Protein AF-A0A928T9N7-F1 (afdb_monomer_lite)

pLDDT: mean 84.13, std 18.11, range [30.88, 98.56]

Foldseek 3Di:
DDDDDDDDDDDDDDDDDDDDDDDPDPDDPDPDPPDDDDPVRVVVVVVVVVVVVVVVVVVLFDDLVRLLVQLVVQLPFLVSLVVVLLVLCCCQPPVPDPDDPVSNVVVVVVSVVVVVCQPPPVCQQAAFNQSLLSSLLSLLLSLQLVCLVDDPVRLVVCVVVLVVSLVSCLVRLLRCEHNSVVSLQDFSLPGSSCVSNVVSVSGDDQLDGRGSLPLVSCCVRHVLVVCLVPPLQCLLVSLVVSLVSVLSNCVSYDDPVVSVVCVLAVSLVSQLVSLVCCCPRHPDVPVSLVSLVVSLVVNVPHPCSVVSVVVSVVSVVVVVVVD

Structure (mmCIF, N/CA/C/O backbone):
data_AF-A0A928T9N7-F1
#
_entry.id   AF-A0A928T9N7-F1
#
loop_
_atom_site.group_PDB
_atom_site.id
_atom_site.type_symbol
_atom_site.label_atom_id
_atom_site.label_alt_id
_atom_site.label_comp_id
_atom_site.label_asym_id
_atom_site.label_entity_id
_atom_site.label_seq_id
_atom_site.pdbx_PDB_ins_code
_atom_site.Cartn_x
_atom_site.Cartn_y
_atom_site.Cartn_z
_atom_site.occupancy
_atom_site.B_iso_or_equiv
_atom_site.auth_seq_id
_atom_site.auth_comp_id
_atom_site.auth_asym_id
_atom_site.auth_atom_id
_atom_site.pdbx_PDB_model_num
ATOM 1 N N . MET A 1 1 ? 49.577 -28.070 -37.337 1.00 40.09 1 MET A N 1
ATOM 2 C CA . MET A 1 1 ? 50.435 -28.879 -36.442 1.00 40.09 1 MET A CA 1
ATOM 3 C C . MET A 1 1 ? 51.094 -27.965 -35.413 1.00 40.09 1 MET A C 1
ATOM 5 O O . MET A 1 1 ? 52.129 -27.388 -35.709 1.00 40.09 1 MET A O 1
ATOM 9 N N . LYS A 1 2 ? 50.468 -27.776 -34.244 1.00 35.12 2 LYS A N 1
ATOM 10 C CA . LYS A 1 2 ? 51.098 -27.253 -33.019 1.00 35.12 2 LYS A CA 1
ATOM 11 C C . LYS A 1 2 ? 50.383 -27.903 -31.828 1.00 35.12 2 LYS A C 1
ATOM 13 O O . LYS A 1 2 ? 49.165 -28.041 -31.858 1.00 35.12 2 LYS A O 1
ATOM 18 N N . LEU A 1 3 ? 51.185 -28.415 -30.900 1.00 34.19 3 LEU A N 1
ATOM 19 C CA . LEU A 1 3 ? 50.844 -29.392 -29.867 1.00 34.19 3 LEU A CA 1
ATOM 20 C C . LEU A 1 3 ? 50.058 -28.783 -28.693 1.00 34.19 3 LEU A C 1
ATOM 22 O O . LEU A 1 3 ? 50.378 -27.691 -28.233 1.00 34.19 3 LEU A O 1
ATOM 26 N N . PHE A 1 4 ? 49.082 -29.542 -28.191 1.00 30.88 4 PHE A N 1
ATOM 27 C CA . PHE A 1 4 ? 48.455 -29.384 -26.873 1.00 30.88 4 PHE A CA 1
ATOM 28 C C . PHE A 1 4 ? 49.327 -30.030 -25.785 1.00 30.88 4 PHE A C 1
ATOM 30 O O . PHE A 1 4 ? 49.896 -31.093 -26.050 1.00 30.88 4 PHE A O 1
ATOM 37 N N . PRO A 1 5 ? 49.352 -29.506 -24.546 1.00 54.12 5 PRO A N 1
ATOM 38 C CA . PRO A 1 5 ? 49.737 -30.289 -23.388 1.00 54.12 5 PRO A CA 1
ATOM 39 C C . PRO A 1 5 ? 48.504 -30.734 -22.588 1.00 54.12 5 PRO A C 1
ATOM 41 O O . PRO A 1 5 ? 47.710 -29.938 -22.091 1.00 54.12 5 PRO A O 1
ATOM 44 N N . THR A 1 6 ? 48.392 -32.050 -22.476 1.00 39.47 6 THR A N 1
ATOM 45 C CA . THR A 1 6 ? 47.567 -32.821 -21.546 1.00 39.47 6 THR A CA 1
ATOM 46 C C . THR A 1 6 ? 48.134 -32.701 -20.129 1.00 39.47 6 THR A C 1
ATOM 48 O O . THR A 1 6 ? 49.339 -32.877 -19.961 1.00 39.47 6 THR A O 1
ATOM 51 N N . LEU A 1 7 ? 47.300 -32.515 -19.096 1.00 36.03 7 LEU A N 1
ATOM 52 C CA . LEU A 1 7 ? 47.696 -32.882 -17.730 1.00 36.03 7 LEU A CA 1
ATOM 53 C C . LEU A 1 7 ? 46.518 -33.407 -16.883 1.00 36.03 7 LEU A C 1
ATOM 55 O O . LEU A 1 7 ? 45.692 -32.656 -16.381 1.00 36.03 7 LEU A O 1
ATOM 59 N N . LEU A 1 8 ? 46.489 -34.739 -16.800 1.00 37.00 8 LEU A N 1
ATOM 60 C CA . LEU A 1 8 ? 46.219 -35.614 -15.649 1.00 37.00 8 LEU A CA 1
ATOM 61 C C . LEU A 1 8 ? 45.076 -35.299 -14.659 1.00 37.00 8 LEU A C 1
ATOM 63 O O . LEU A 1 8 ? 45.200 -34.502 -13.734 1.00 37.00 8 LEU A O 1
ATOM 67 N N . LEU A 1 9 ? 44.034 -36.127 -14.795 1.00 34.44 9 LEU A N 1
ATOM 68 C CA . LEU A 1 9 ? 43.111 -36.594 -13.758 1.00 34.44 9 LEU A CA 1
ATOM 69 C C . LEU A 1 9 ? 43.850 -37.195 -12.549 1.00 34.44 9 LEU A C 1
ATOM 71 O O . LEU A 1 9 ? 44.638 -38.126 -12.713 1.00 34.44 9 LEU A O 1
ATOM 75 N N . PHE A 1 10 ? 43.482 -36.760 -11.342 1.00 37.50 10 PHE A N 1
ATOM 76 C CA . PHE A 1 10 ? 43.647 -37.547 -10.120 1.00 37.50 10 PHE A CA 1
ATOM 77 C C . PHE A 1 10 ? 42.275 -37.945 -9.574 1.00 37.50 10 PHE A C 1
ATOM 79 O O . PHE A 1 10 ? 41.359 -37.132 -9.463 1.00 37.50 10 PHE A O 1
ATOM 86 N N . LEU A 1 11 ? 42.161 -39.237 -9.285 1.00 33.00 11 LEU A N 1
ATOM 87 C CA . LEU A 1 11 ? 40.978 -39.951 -8.833 1.00 33.00 11 LEU A CA 1
ATOM 88 C C . LEU A 1 11 ? 41.107 -40.263 -7.333 1.00 33.00 11 LEU A C 1
ATOM 90 O O . LEU A 1 11 ? 42.187 -40.638 -6.878 1.00 33.00 11 LEU A O 1
ATOM 94 N N . SER A 1 12 ? 39.949 -40.260 -6.663 1.00 32.28 12 SER A N 1
ATOM 95 C CA . SER A 1 12 ? 39.589 -40.963 -5.412 1.00 32.28 12 SER A CA 1
ATOM 96 C C . SER A 1 12 ? 39.891 -40.322 -4.044 1.00 32.28 12 SER A C 1
ATOM 98 O O . SER A 1 12 ? 40.831 -39.539 -3.936 1.00 32.28 12 SER A O 1
ATOM 100 N N . PRO A 1 13 ? 39.184 -40.735 -2.958 1.00 45.38 13 PRO A N 1
ATOM 101 C CA . PRO A 1 13 ? 37.961 -41.558 -2.879 1.00 45.38 13 PRO A CA 1
ATOM 102 C C . PRO A 1 13 ? 36.813 -40.935 -2.047 1.00 45.38 13 PRO A C 1
ATOM 104 O O . PRO A 1 13 ? 36.983 -39.993 -1.277 1.00 45.38 13 PRO A O 1
ATOM 107 N N . PHE A 1 14 ? 35.627 -41.534 -2.193 1.00 36.94 14 PHE A N 1
ATOM 108 C CA . PHE A 1 14 ? 34.462 -41.367 -1.322 1.00 36.94 14 PHE A CA 1
ATOM 109 C C . PHE A 1 14 ? 34.780 -41.726 0.140 1.00 36.94 14 PHE A C 1
ATOM 111 O O . PHE A 1 14 ? 35.305 -42.804 0.413 1.00 36.94 14 PHE A O 1
ATOM 118 N N . ALA A 1 15 ? 34.335 -40.883 1.072 1.00 37.91 15 ALA A N 1
ATOM 119 C CA . ALA A 1 15 ? 34.074 -41.262 2.455 1.00 37.91 15 ALA A CA 1
ATOM 120 C C . ALA A 1 15 ? 32.669 -40.772 2.841 1.00 37.91 15 ALA A C 1
ATOM 122 O O . ALA A 1 15 ? 32.401 -39.574 2.906 1.00 37.91 15 ALA A O 1
ATOM 123 N N . THR A 1 16 ? 31.754 -41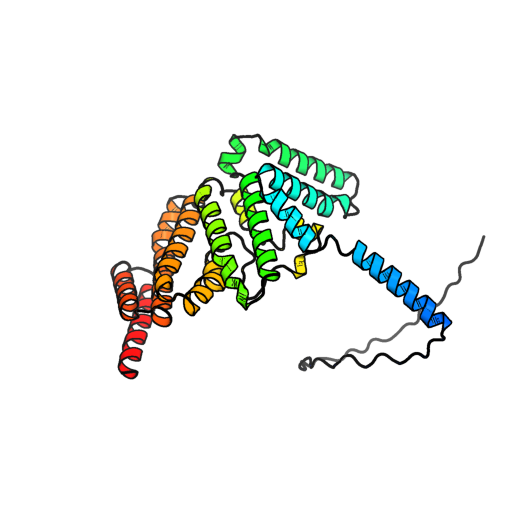.712 3.054 1.00 42.25 16 THR A N 1
ATOM 124 C CA . THR A 1 16 ? 30.433 -41.492 3.652 1.00 42.25 16 THR A CA 1
ATOM 125 C C . THR A 1 16 ? 30.527 -41.565 5.174 1.00 42.25 16 THR A C 1
ATOM 127 O O . THR A 1 16 ? 30.816 -42.650 5.670 1.00 42.25 16 THR A O 1
ATOM 130 N N . THR A 1 17 ? 30.164 -40.492 5.895 1.00 36.97 17 THR A N 1
ATOM 131 C CA . THR A 1 17 ? 29.670 -40.585 7.287 1.00 36.97 17 THR A CA 1
ATOM 132 C C . THR A 1 17 ? 28.660 -39.473 7.636 1.00 36.97 17 THR A C 1
ATOM 134 O O . THR A 1 17 ? 28.979 -38.292 7.667 1.00 36.97 17 THR A O 1
ATOM 137 N N . VAL A 1 18 ? 27.425 -39.930 7.855 1.00 35.38 18 VAL A N 1
ATOM 138 C CA . VAL A 1 18 ? 26.324 -39.549 8.771 1.00 35.38 18 VAL A CA 1
ATOM 139 C C . VAL A 1 18 ? 26.444 -38.314 9.708 1.00 35.38 18 VAL A C 1
ATOM 141 O O . VAL A 1 18 ? 27.351 -38.225 10.523 1.00 35.38 18 VAL A O 1
ATOM 144 N N . MET A 1 19 ? 25.394 -37.471 9.628 1.00 42.56 19 MET A N 1
ATOM 145 C CA . MET A 1 19 ? 24.645 -36.663 10.632 1.00 42.56 19 MET A CA 1
ATOM 146 C C . MET A 1 19 ? 25.362 -36.011 11.836 1.00 42.56 19 MET A C 1
ATOM 148 O O . MET A 1 19 ? 25.804 -36.708 12.741 1.00 42.56 19 MET A O 1
ATOM 152 N N . ALA A 1 20 ? 25.217 -34.683 11.969 1.00 32.66 20 ALA A N 1
ATOM 153 C CA . ALA A 1 20 ? 24.831 -34.018 13.227 1.00 32.66 20 ALA A CA 1
ATOM 154 C C . ALA A 1 20 ? 24.408 -32.554 12.971 1.00 32.66 20 ALA A C 1
ATOM 156 O O . ALA A 1 20 ? 25.183 -31.757 12.444 1.00 32.66 20 ALA A O 1
ATOM 157 N N . GLN A 1 21 ? 23.181 -32.190 13.365 1.00 45.44 21 GLN A N 1
ATOM 158 C CA . GLN A 1 21 ? 22.772 -30.794 13.537 1.00 45.44 21 GLN A CA 1
ATOM 159 C C . GLN A 1 21 ? 23.585 -30.186 14.687 1.00 45.44 21 GLN A C 1
ATOM 161 O O . GLN A 1 21 ? 23.349 -30.495 15.851 1.00 45.44 21 GLN A O 1
ATOM 166 N N . GLY A 1 22 ? 24.534 -29.319 14.350 1.00 33.19 22 GLY A N 1
ATOM 167 C CA . GLY A 1 22 ? 25.215 -28.425 15.278 1.00 33.19 22 GLY A CA 1
ATOM 168 C C . GLY A 1 22 ? 24.960 -26.988 14.841 1.00 33.19 22 GLY A C 1
ATOM 169 O O . GLY A 1 22 ? 25.060 -26.673 13.656 1.00 33.19 22 GLY A O 1
ATOM 170 N N . GLN A 1 23 ? 24.574 -26.138 15.788 1.00 38.41 23 GLN A N 1
ATOM 171 C CA . GLN A 1 23 ? 24.345 -24.707 15.601 1.00 38.41 23 GLN A CA 1
ATOM 172 C C . GLN A 1 23 ? 25.485 -24.074 14.782 1.00 38.41 23 GLN A C 1
ATOM 174 O O . GLN A 1 23 ? 26.653 -24.192 15.149 1.00 38.41 23 GLN A O 1
ATOM 179 N N . ARG A 1 24 ? 25.157 -23.400 13.669 1.00 33.62 24 ARG A N 1
ATOM 180 C CA . ARG A 1 24 ? 26.124 -22.574 12.930 1.00 33.62 24 ARG A CA 1
ATOM 181 C C . ARG A 1 24 ? 26.454 -21.358 13.790 1.00 33.62 24 ARG A C 1
ATOM 183 O O . ARG A 1 24 ? 25.758 -20.351 13.762 1.00 33.62 24 ARG A O 1
ATOM 190 N N . GLN A 1 25 ? 27.504 -21.491 14.581 1.00 36.66 25 GLN A N 1
ATOM 191 C CA . GLN A 1 25 ? 28.210 -20.377 15.182 1.00 36.66 25 GLN A CA 1
ATOM 192 C C . GLN A 1 25 ? 28.934 -19.655 14.035 1.00 36.66 25 GLN A C 1
ATOM 194 O O . GLN A 1 25 ? 29.732 -20.276 13.329 1.00 36.66 25 GLN A O 1
ATOM 199 N N . GLU A 1 26 ? 28.603 -18.388 13.778 1.00 37.78 26 GLU A N 1
ATOM 200 C CA . GLU A 1 26 ? 29.357 -17.559 12.833 1.00 37.78 26 GLU A CA 1
ATOM 201 C C . GLU A 1 26 ? 30.777 -17.391 13.378 1.00 37.78 26 GLU A C 1
ATOM 203 O O . GLU A 1 26 ? 31.033 -16.624 14.305 1.00 37.78 26 GLU A O 1
ATOM 208 N N . VAL A 1 27 ? 31.705 -18.181 12.841 1.00 39.97 27 VAL A N 1
ATOM 209 C CA . VAL A 1 27 ? 33.133 -18.010 13.092 1.00 39.97 27 VAL A CA 1
ATOM 210 C C . VAL A 1 27 ? 33.540 -16.696 12.414 1.00 39.97 27 VAL A C 1
ATOM 212 O O . VAL A 1 27 ? 33.255 -16.537 11.223 1.00 39.97 27 VAL A O 1
ATOM 215 N N . PRO A 1 28 ? 34.194 -15.754 13.121 1.00 48.09 28 PRO A N 1
ATOM 216 C CA . PRO A 1 28 ? 34.791 -14.584 12.488 1.00 48.09 28 PRO A CA 1
ATOM 217 C C . PRO A 1 28 ? 35.673 -15.045 11.322 1.00 48.09 28 PRO A C 1
ATOM 219 O O . PRO A 1 28 ? 36.401 -16.029 11.492 1.00 48.09 28 PRO A O 1
ATOM 222 N N . PRO A 1 29 ? 35.633 -14.392 10.147 1.00 50.28 29 PRO A N 1
ATOM 223 C CA . PRO A 1 29 ? 36.488 -14.793 9.041 1.00 50.28 29 PRO A CA 1
ATOM 224 C C . PRO A 1 29 ? 37.939 -14.777 9.522 1.00 50.28 29 PRO A C 1
ATOM 226 O O . PRO A 1 29 ? 38.421 -13.767 10.041 1.00 50.28 29 PRO A O 1
ATOM 229 N N . ALA A 1 30 ? 38.607 -15.928 9.410 1.00 53.44 30 ALA A N 1
ATOM 230 C CA . ALA A 1 30 ? 40.006 -16.061 9.779 1.00 53.44 30 ALA A CA 1
ATOM 231 C C . ALA A 1 30 ? 40.820 -14.968 9.062 1.00 53.44 30 ALA A C 1
ATOM 233 O O . ALA A 1 30 ? 40.553 -14.697 7.885 1.00 53.44 30 ALA A O 1
ATOM 234 N N . PRO A 1 31 ? 41.788 -14.328 9.744 1.00 51.19 31 PRO A N 1
ATOM 235 C CA . PRO A 1 31 ? 42.622 -13.316 9.117 1.00 51.19 31 PRO A CA 1
ATOM 236 C C . PRO A 1 31 ? 43.277 -13.918 7.874 1.00 51.19 31 PRO A C 1
ATOM 238 O O . PRO A 1 31 ? 43.855 -15.006 7.928 1.00 51.19 31 PRO A O 1
ATOM 241 N N . LEU A 1 32 ? 43.133 -13.225 6.742 1.00 55.78 32 LEU A N 1
ATOM 242 C CA . LEU A 1 32 ? 43.719 -13.660 5.480 1.00 55.78 32 LEU A CA 1
ATOM 243 C C . LEU A 1 32 ? 45.235 -13.852 5.671 1.00 55.78 32 LEU A C 1
ATOM 245 O O . LEU A 1 32 ? 45.868 -13.031 6.343 1.00 55.78 32 LEU A O 1
ATOM 249 N N . PRO A 1 33 ? 45.832 -14.918 5.111 1.00 59.69 33 PRO A N 1
ATOM 250 C CA . PRO A 1 33 ? 47.264 -15.153 5.228 1.00 59.69 33 PRO A CA 1
ATOM 251 C C . PRO A 1 33 ? 48.034 -13.945 4.682 1.00 59.69 33 PRO A C 1
ATOM 253 O O . PRO A 1 33 ? 47.808 -13.512 3.552 1.00 59.69 33 PRO A O 1
ATOM 256 N N . ALA A 1 34 ? 48.938 -13.393 5.494 1.00 54.62 34 ALA A N 1
ATOM 257 C CA . ALA A 1 34 ? 49.779 -12.268 5.107 1.00 54.62 34 ALA A CA 1
ATOM 258 C C . ALA A 1 34 ? 50.807 -12.733 4.065 1.00 54.62 34 ALA A C 1
ATOM 260 O O . ALA A 1 34 ? 51.877 -13.235 4.402 1.00 54.62 34 ALA A O 1
ATOM 261 N N . VAL A 1 35 ? 50.459 -12.606 2.786 1.00 67.81 35 VAL A N 1
ATOM 262 C CA . VAL A 1 35 ? 51.385 -12.841 1.677 1.00 67.81 35 VAL A CA 1
ATOM 263 C C . VAL A 1 35 ? 52.303 -11.617 1.570 1.00 67.81 35 VAL A C 1
ATOM 265 O O . VAL A 1 35 ? 51.799 -10.516 1.339 1.00 67.81 35 VAL A O 1
ATOM 268 N N . PRO A 1 36 ? 53.632 -11.754 1.739 1.00 68.25 36 PRO A N 1
ATOM 269 C CA . PRO A 1 36 ? 54.549 -10.639 1.547 1.00 68.25 36 PRO A CA 1
ATOM 270 C C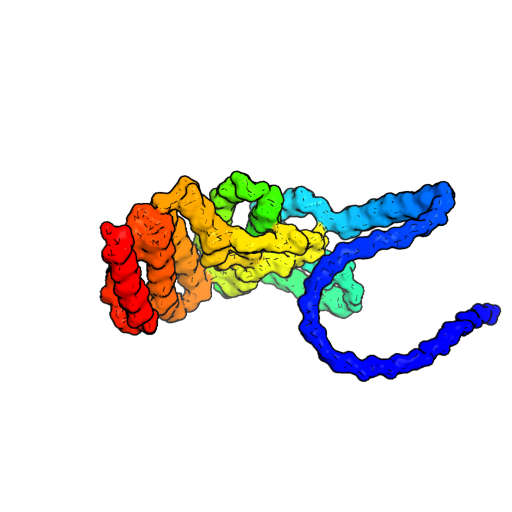 . PRO A 1 36 ? 54.617 -10.303 0.053 1.00 68.25 36 PRO A C 1
ATOM 272 O O . PRO A 1 36 ? 55.238 -11.017 -0.732 1.00 68.25 36 PRO A O 1
ATOM 275 N N . LEU A 1 37 ? 53.938 -9.229 -0.345 1.00 73.19 37 LEU A N 1
ATOM 276 C CA . LEU A 1 37 ? 53.955 -8.709 -1.711 1.00 73.19 37 LEU A CA 1
ATOM 277 C C . LEU A 1 37 ? 55.141 -7.754 -1.890 1.00 73.19 37 LEU A C 1
ATOM 279 O O . LEU A 1 37 ? 55.423 -6.928 -1.021 1.00 73.19 37 LEU A O 1
ATOM 283 N N . THR A 1 38 ? 55.834 -7.835 -3.027 1.00 84.31 38 THR A N 1
ATOM 284 C CA . THR A 1 38 ? 56.869 -6.854 -3.384 1.00 84.31 38 THR A CA 1
ATOM 285 C C . THR A 1 38 ? 56.235 -5.493 -3.716 1.00 84.31 38 THR A C 1
ATOM 287 O O . THR A 1 38 ? 55.072 -5.446 -4.125 1.00 84.31 38 THR A O 1
ATOM 290 N N . PRO A 1 39 ? 56.975 -4.368 -3.628 1.00 81.06 39 PRO A N 1
ATOM 291 C CA . PRO A 1 39 ? 56.441 -3.042 -3.970 1.00 81.06 39 PRO A CA 1
ATOM 292 C C . PRO A 1 39 ? 55.825 -2.968 -5.378 1.00 81.06 39 PRO A C 1
ATOM 294 O O . PRO A 1 39 ? 54.801 -2.322 -5.580 1.00 81.06 39 PRO A O 1
ATOM 297 N N . GLN A 1 40 ? 56.402 -3.698 -6.336 1.00 80.38 40 GLN A N 1
ATOM 298 C CA . GLN A 1 40 ? 55.897 -3.799 -7.708 1.00 80.38 40 GLN A CA 1
ATOM 299 C C . GLN A 1 40 ? 54.586 -4.599 -7.787 1.00 80.38 40 GLN A C 1
ATOM 301 O O . GLN A 1 40 ? 53.677 -4.221 -8.522 1.00 80.38 40 GLN A O 1
ATOM 306 N N . GLN A 1 41 ? 54.449 -5.680 -7.009 1.00 80.25 41 GLN A N 1
ATOM 307 C CA . GLN A 1 41 ? 53.202 -6.449 -6.925 1.00 80.25 41 GLN A CA 1
ATOM 308 C C . GLN A 1 41 ? 52.082 -5.640 -6.266 1.00 80.25 41 GLN A C 1
ATOM 310 O O . GLN A 1 41 ? 50.946 -5.701 -6.727 1.00 80.25 41 GLN A O 1
ATOM 315 N N . ILE A 1 42 ? 52.402 -4.843 -5.240 1.00 83.56 42 ILE A N 1
ATOM 316 C CA . ILE A 1 42 ? 51.448 -3.925 -4.605 1.00 83.56 42 ILE A CA 1
ATOM 317 C C . ILE A 1 42 ? 50.937 -2.907 -5.628 1.00 83.56 42 ILE A C 1
ATOM 319 O O . ILE A 1 42 ? 49.729 -2.709 -5.737 1.00 83.56 42 ILE A O 1
ATOM 323 N N . GLU A 1 43 ? 51.824 -2.298 -6.418 1.00 86.38 43 GLU A N 1
ATOM 324 C CA . GLU A 1 43 ? 51.427 -1.318 -7.434 1.00 86.38 43 GLU A CA 1
ATOM 325 C C . GLU A 1 43 ? 50.515 -1.931 -8.514 1.00 86.38 43 GLU A C 1
ATOM 327 O O . GLU A 1 43 ? 49.486 -1.348 -8.863 1.00 86.38 43 GLU A O 1
ATOM 332 N N . VAL A 1 44 ? 50.850 -3.130 -9.008 1.00 90.06 44 VAL A N 1
ATOM 333 C CA . VAL A 1 44 ? 50.047 -3.847 -10.015 1.00 90.06 44 VAL A CA 1
ATOM 334 C C . VAL A 1 44 ? 48.680 -4.242 -9.460 1.00 90.06 44 VAL A C 1
ATOM 336 O O . VAL A 1 44 ? 47.667 -3.968 -10.101 1.00 90.06 44 VAL A O 1
ATOM 339 N N . ILE A 1 45 ? 48.631 -4.837 -8.265 1.00 87.06 45 ILE A N 1
ATOM 340 C CA . ILE A 1 45 ? 47.374 -5.267 -7.637 1.00 87.06 45 ILE A CA 1
ATOM 341 C C . ILE A 1 45 ? 46.495 -4.056 -7.318 1.00 87.06 45 ILE A C 1
ATOM 343 O O . ILE A 1 45 ? 45.297 -4.101 -7.563 1.00 87.06 45 ILE A O 1
ATOM 347 N N . THR A 1 46 ? 47.068 -2.945 -6.849 1.00 86.44 46 THR A N 1
ATOM 348 C CA . THR A 1 46 ? 46.299 -1.723 -6.556 1.00 86.44 46 THR A CA 1
ATOM 349 C C . THR A 1 46 ? 45.701 -1.126 -7.830 1.00 86.44 46 THR A C 1
ATOM 351 O O . THR A 1 46 ? 44.538 -0.729 -7.832 1.00 86.44 46 THR A O 1
ATOM 354 N N . LYS A 1 47 ? 46.450 -1.119 -8.942 1.00 91.44 47 LYS A N 1
ATOM 355 C CA . LYS A 1 47 ? 45.924 -0.705 -10.254 1.00 91.44 47 LYS A CA 1
ATOM 356 C C . LYS A 1 47 ? 44.813 -1.635 -10.746 1.00 91.44 47 LYS A C 1
ATOM 358 O O . LYS A 1 47 ? 43.792 -1.149 -11.220 1.00 91.44 47 LYS A O 1
ATOM 363 N N . GLN A 1 48 ? 44.984 -2.950 -10.601 1.00 88.00 48 GLN A N 1
ATOM 364 C CA . GLN A 1 48 ? 43.956 -3.929 -10.965 1.00 88.00 48 GLN A CA 1
ATOM 365 C C . GLN A 1 48 ? 42.702 -3.794 -10.102 1.00 88.00 48 GLN A C 1
ATOM 367 O O . GLN A 1 48 ? 41.606 -3.861 -10.641 1.00 88.00 48 GLN A O 1
ATOM 372 N N . LEU A 1 49 ? 42.849 -3.558 -8.796 1.00 86.81 49 LEU A N 1
ATOM 373 C CA . LEU A 1 49 ? 41.736 -3.312 -7.880 1.00 86.81 49 LEU A CA 1
ATOM 374 C C . LEU A 1 49 ? 41.006 -2.011 -8.212 1.00 86.81 49 LEU A C 1
ATOM 376 O O . LEU A 1 49 ? 39.786 -2.004 -8.174 1.00 86.81 49 LEU A O 1
ATOM 380 N N . ALA A 1 50 ? 41.716 -0.940 -8.573 1.00 85.88 50 ALA A N 1
ATOM 381 C CA . ALA A 1 50 ? 41.093 0.319 -8.980 1.00 85.88 50 ALA A CA 1
ATOM 382 C C . ALA A 1 50 ? 40.306 0.181 -10.295 1.00 85.88 50 ALA A C 1
ATOM 384 O O . ALA A 1 50 ? 39.207 0.717 -10.416 1.00 85.88 50 ALA A O 1
ATOM 385 N N . GLU A 1 51 ? 40.840 -0.566 -11.265 1.00 87.75 51 GLU A N 1
ATOM 386 C CA . GLU A 1 51 ? 40.138 -0.866 -12.518 1.00 87.75 51 GLU A CA 1
ATOM 387 C C . GLU A 1 51 ? 38.935 -1.791 -12.282 1.00 87.75 51 GLU A C 1
ATOM 389 O O . GLU A 1 51 ? 37.861 -1.547 -12.823 1.00 87.75 51 GLU A O 1
ATOM 394 N N . LEU A 1 52 ? 39.075 -2.804 -11.420 1.00 81.62 52 LEU A N 1
ATOM 395 C CA . LEU A 1 52 ? 37.965 -3.657 -10.988 1.00 81.62 52 LEU A CA 1
ATOM 396 C C . LEU A 1 52 ? 36.903 -2.859 -10.244 1.00 81.62 52 LEU A C 1
ATOM 398 O O . LEU A 1 52 ? 35.728 -3.086 -10.481 1.00 81.62 52 LEU A O 1
ATOM 402 N N . ASP A 1 53 ? 37.283 -1.927 -9.373 1.00 69.88 53 ASP A N 1
ATOM 403 C CA . ASP A 1 53 ? 36.333 -1.080 -8.658 1.00 69.88 53 ASP A CA 1
ATOM 404 C C . ASP A 1 53 ? 35.600 -0.168 -9.644 1.00 69.88 53 ASP A C 1
ATOM 406 O O . ASP A 1 53 ? 34.377 -0.094 -9.619 1.00 69.88 53 ASP A O 1
ATOM 410 N N . LYS A 1 54 ? 36.305 0.420 -10.617 1.00 73.12 54 LYS A N 1
ATOM 411 C CA . LYS A 1 54 ? 35.683 1.197 -11.695 1.00 73.12 54 LYS A CA 1
ATOM 412 C C . LYS A 1 54 ? 34.723 0.354 -12.541 1.00 73.12 54 LYS A C 1
ATOM 414 O O . LYS A 1 54 ? 33.587 0.767 -12.739 1.00 73.12 54 LYS A O 1
ATOM 419 N N . GLN A 1 55 ? 35.123 -0.843 -12.968 1.00 69.44 55 GLN A N 1
ATOM 420 C CA . GLN A 1 55 ? 34.258 -1.766 -13.712 1.00 69.44 55 GLN A CA 1
ATOM 421 C C . GLN A 1 55 ? 33.081 -2.253 -12.865 1.00 69.44 55 GLN A C 1
ATOM 423 O O . GLN A 1 55 ? 31.967 -2.365 -13.359 1.00 69.44 55 GLN A O 1
ATOM 428 N N . VAL A 1 56 ? 33.284 -2.497 -11.570 1.00 66.75 56 VAL A N 1
ATOM 429 C CA . VAL A 1 56 ? 32.218 -2.852 -10.630 1.00 66.75 56 VAL A CA 1
ATOM 430 C C . VAL A 1 56 ? 31.263 -1.680 -10.434 1.00 66.75 56 VAL A C 1
ATOM 432 O O . VAL A 1 56 ? 30.072 -1.925 -10.319 1.00 66.75 56 VAL A O 1
ATOM 435 N N . GLN A 1 57 ? 31.729 -0.432 -10.429 1.00 60.94 57 GLN A N 1
ATOM 436 C CA . GLN A 1 57 ? 30.883 0.764 -10.361 1.00 60.94 57 GLN A CA 1
ATOM 437 C C . GLN A 1 57 ? 30.172 1.063 -11.688 1.00 60.94 57 GLN A C 1
ATOM 439 O O . GLN A 1 57 ? 29.056 1.561 -11.668 1.00 60.94 57 GLN A O 1
ATOM 444 N N . GLU A 1 58 ? 30.772 0.738 -12.833 1.00 55.88 58 GLU A N 1
ATOM 445 C CA . GLU A 1 58 ? 30.125 0.830 -14.150 1.00 55.88 58 GLU A CA 1
ATOM 446 C C . GLU A 1 58 ? 29.092 -0.296 -14.354 1.00 55.88 58 GLU A C 1
ATOM 448 O O . GLU A 1 58 ? 28.039 -0.072 -14.953 1.00 55.88 58 GLU A O 1
ATOM 453 N N . MET A 1 59 ? 29.348 -1.493 -13.808 1.00 55.16 59 MET A N 1
ATOM 454 C CA . MET A 1 59 ? 28.423 -2.636 -13.823 1.00 55.16 59 MET A CA 1
ATOM 455 C C . MET A 1 59 ? 27.328 -2.545 -12.755 1.00 55.16 59 MET A C 1
ATOM 457 O O . MET A 1 59 ? 26.205 -2.994 -12.994 1.00 55.16 59 MET A O 1
ATOM 461 N N . ARG A 1 60 ? 27.625 -1.979 -11.576 1.00 58.28 60 ARG A N 1
ATOM 462 C CA . ARG A 1 60 ? 26.623 -1.581 -10.581 1.00 58.28 60 ARG A CA 1
ATOM 463 C C . ARG A 1 60 ? 25.873 -0.418 -11.207 1.00 58.28 60 ARG A C 1
ATOM 465 O O . ARG A 1 60 ? 26.354 0.702 -11.180 1.00 58.28 60 ARG A O 1
ATOM 472 N N . GLY A 1 61 ? 24.729 -0.708 -11.817 1.00 56.22 61 GLY A N 1
ATOM 473 C CA . GLY A 1 61 ? 23.908 0.270 -12.527 1.00 56.22 61 GLY A CA 1
ATOM 474 C C . GLY A 1 61 ? 23.647 1.574 -11.759 1.00 56.22 61 GLY A C 1
ATOM 475 O O . GLY A 1 61 ? 23.987 1.721 -10.588 1.00 56.22 61 GLY A O 1
ATOM 476 N N . SER A 1 62 ? 23.015 2.526 -12.456 1.00 64.50 62 SER A N 1
ATOM 477 C CA . SER A 1 62 ? 22.684 3.879 -11.979 1.00 64.50 62 SER A CA 1
ATOM 478 C C . SER A 1 62 ? 22.512 3.984 -10.456 1.00 64.50 62 SER A C 1
ATOM 480 O O . SER A 1 62 ? 21.750 3.223 -9.863 1.00 64.50 62 SER A O 1
ATOM 482 N N . THR A 1 63 ? 23.181 4.959 -9.828 1.00 78.81 63 THR A N 1
ATOM 483 C CA . THR A 1 63 ? 23.054 5.215 -8.382 1.00 78.81 63 THR A CA 1
ATOM 484 C C . THR A 1 63 ? 21.584 5.312 -7.960 1.00 78.81 63 THR A C 1
ATOM 486 O O . THR A 1 63 ? 20.746 5.751 -8.752 1.00 78.81 63 THR A O 1
ATOM 489 N N . LEU A 1 64 ? 21.254 4.948 -6.714 1.00 85.81 64 LEU A N 1
ATOM 490 C CA . LEU A 1 64 ? 19.868 4.972 -6.220 1.00 85.81 64 LEU A CA 1
ATOM 491 C C . LEU A 1 64 ? 19.197 6.340 -6.451 1.00 85.81 64 LEU A C 1
ATOM 493 O O . LEU A 1 64 ? 18.090 6.400 -6.979 1.00 85.81 64 LEU A O 1
ATOM 497 N N . ALA A 1 65 ? 19.922 7.437 -6.213 1.00 86.75 65 ALA A N 1
ATOM 498 C CA . ALA A 1 65 ? 19.475 8.796 -6.526 1.00 86.75 65 ALA A CA 1
ATOM 499 C C . ALA A 1 65 ? 19.084 8.995 -8.007 1.00 86.75 65 ALA A C 1
ATOM 501 O O . ALA A 1 65 ? 18.065 9.619 -8.312 1.00 86.75 65 ALA A O 1
ATOM 502 N N . THR A 1 66 ? 19.857 8.430 -8.940 1.00 89.12 66 THR A N 1
ATOM 503 C CA . THR A 1 66 ? 19.554 8.470 -10.380 1.00 89.12 66 THR A CA 1
ATOM 504 C C . THR A 1 66 ? 18.299 7.662 -10.702 1.00 89.12 66 THR A C 1
ATOM 506 O O . THR A 1 66 ? 17.458 8.104 -11.485 1.00 89.12 66 THR A O 1
ATOM 509 N N . VAL A 1 67 ? 18.144 6.485 -10.090 1.00 91.38 67 VAL A N 1
ATOM 510 C CA . VAL A 1 67 ? 16.956 5.637 -10.265 1.00 91.38 67 VAL A CA 1
ATOM 511 C C . VAL A 1 67 ? 15.704 6.344 -9.747 1.00 91.38 67 VAL A C 1
ATOM 513 O O . VAL A 1 67 ? 14.694 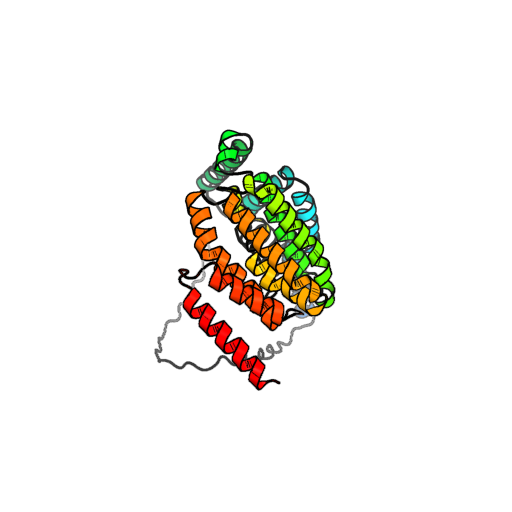6.381 -10.446 1.00 91.38 67 VAL A O 1
ATOM 516 N N . LEU A 1 68 ? 15.780 6.984 -8.578 1.00 93.56 68 LEU A N 1
ATOM 517 C CA . LEU A 1 68 ? 14.691 7.782 -8.011 1.00 93.56 68 LEU A CA 1
ATOM 518 C C . LEU A 1 68 ? 14.288 8.941 -8.933 1.00 93.56 68 LEU A C 1
ATOM 520 O O . LEU A 1 68 ? 13.099 9.173 -9.146 1.00 93.56 68 LEU A O 1
ATOM 524 N N . ALA A 1 69 ? 15.252 9.651 -9.526 1.00 94.12 69 ALA A N 1
ATOM 525 C CA . ALA A 1 69 ? 14.968 10.719 -10.487 1.00 94.12 69 ALA A CA 1
ATOM 526 C C . ALA A 1 69 ? 14.259 10.196 -11.753 1.00 94.12 69 ALA A C 1
ATOM 528 O O . ALA A 1 69 ? 13.284 10.797 -12.220 1.00 94.12 69 ALA A O 1
ATOM 529 N N . LYS A 1 70 ? 14.699 9.045 -12.277 1.00 95.00 70 LYS A N 1
ATOM 530 C CA . LYS A 1 70 ? 14.054 8.377 -13.418 1.00 95.00 70 LYS A CA 1
ATOM 531 C C . LYS A 1 70 ? 12.634 7.925 -13.087 1.00 95.00 70 LYS A C 1
ATOM 533 O O . LYS A 1 70 ? 11.724 8.192 -13.866 1.00 95.00 70 LYS A O 1
ATOM 538 N N . LEU A 1 71 ? 12.429 7.317 -11.918 1.00 96.44 71 LEU A N 1
ATOM 539 C CA . LEU A 1 71 ? 11.110 6.899 -11.443 1.00 96.44 71 LEU A CA 1
ATOM 540 C C . LEU A 1 71 ? 10.155 8.080 -11.286 1.00 96.44 71 LEU A C 1
ATOM 542 O O . LEU A 1 71 ? 9.029 7.993 -11.759 1.00 96.44 71 LEU A O 1
ATOM 546 N N . ARG A 1 72 ? 10.598 9.201 -10.698 1.00 96.31 72 ARG A N 1
ATOM 547 C CA . ARG A 1 72 ? 9.782 10.427 -10.595 1.00 96.31 72 ARG A CA 1
ATOM 548 C C . ARG A 1 72 ? 9.349 10.943 -11.964 1.00 96.31 72 ARG A C 1
ATOM 550 O O . ARG A 1 72 ? 8.189 11.296 -12.144 1.00 96.31 72 ARG A O 1
ATOM 557 N N . THR A 1 73 ? 10.268 10.945 -12.927 1.00 96.56 73 THR A N 1
ATOM 558 C CA . THR A 1 73 ? 9.983 11.382 -14.301 1.00 96.56 73 THR A CA 1
ATOM 559 C C . THR A 1 73 ? 8.991 10.443 -14.986 1.00 96.56 73 THR A C 1
ATOM 561 O O . THR A 1 73 ? 8.018 10.897 -15.581 1.00 96.56 73 THR A O 1
ATOM 564 N N . ALA A 1 74 ? 9.196 9.129 -14.868 1.00 95.88 74 ALA A N 1
ATOM 565 C CA . ALA A 1 74 ? 8.307 8.127 -15.446 1.00 95.88 74 ALA A CA 1
ATOM 566 C C . ALA A 1 74 ? 6.907 8.171 -14.811 1.00 95.88 74 ALA A C 1
ATOM 568 O O . ALA A 1 74 ? 5.900 8.161 -15.510 1.00 95.88 74 ALA A O 1
ATOM 569 N N . ALA A 1 75 ? 6.832 8.297 -13.488 1.00 95.44 75 ALA A N 1
ATOM 570 C CA . ALA A 1 75 ? 5.588 8.340 -12.728 1.00 95.44 75 ALA A CA 1
ATOM 571 C C . ALA A 1 75 ? 4.766 9.632 -12.918 1.00 95.44 75 ALA A C 1
ATOM 573 O O . ALA A 1 75 ? 3.668 9.731 -12.367 1.00 95.44 75 ALA A O 1
ATOM 574 N N . ALA A 1 76 ? 5.265 10.610 -13.684 1.00 94.25 76 ALA A N 1
ATOM 575 C CA . ALA A 1 76 ? 4.574 11.871 -13.945 1.00 94.25 76 ALA A CA 1
ATOM 576 C C . ALA A 1 76 ? 3.353 11.724 -14.873 1.00 94.25 76 ALA A C 1
ATOM 578 O O . ALA A 1 76 ? 2.488 12.595 -14.886 1.00 94.25 76 ALA A O 1
ATOM 579 N N . SER A 1 77 ? 3.266 10.645 -15.661 1.00 94.75 77 SER A N 1
ATOM 580 C CA . SER A 1 77 ? 2.093 10.349 -16.494 1.00 94.75 77 SER A CA 1
ATOM 581 C C . SER A 1 77 ? 1.964 8.857 -16.787 1.00 94.75 77 SER A C 1
ATOM 583 O O . SER A 1 77 ? 2.959 8.135 -16.807 1.00 94.75 77 SER A O 1
ATOM 585 N N . ASP A 1 78 ? 0.747 8.404 -17.092 1.00 93.12 78 ASP A N 1
ATOM 586 C CA . ASP A 1 78 ? 0.466 7.007 -17.461 1.00 93.12 78 ASP A CA 1
ATOM 587 C C . ASP A 1 78 ? 1.281 6.567 -18.687 1.00 93.12 78 ASP A C 1
ATOM 589 O O . ASP A 1 78 ? 1.764 5.438 -18.776 1.00 93.12 78 ASP A O 1
ATOM 593 N N . ALA A 1 79 ? 1.484 7.489 -19.633 1.00 89.25 79 ALA A N 1
ATOM 594 C CA . ALA A 1 79 ? 2.254 7.232 -20.839 1.00 89.25 79 ALA A CA 1
ATOM 595 C C . ALA A 1 79 ? 3.750 7.076 -20.584 1.00 89.25 79 ALA A C 1
ATOM 597 O O . ALA A 1 79 ? 4.352 6.129 -21.096 1.00 89.25 79 ALA A O 1
ATOM 598 N N . ALA A 1 80 ? 4.333 7.980 -19.797 1.00 93.25 80 ALA A N 1
ATOM 599 C CA . ALA A 1 80 ? 5.743 7.906 -19.442 1.00 93.25 80 ALA A CA 1
ATOM 600 C C . ALA A 1 80 ? 6.028 6.663 -18.588 1.00 93.25 80 ALA A C 1
ATOM 602 O O . ALA A 1 80 ? 7.020 5.975 -18.825 1.00 93.25 80 ALA A O 1
ATOM 603 N N . ALA A 1 81 ? 5.127 6.331 -17.659 1.00 95.56 81 ALA A N 1
ATOM 604 C CA . ALA A 1 81 ? 5.258 5.169 -16.792 1.00 95.56 81 ALA A CA 1
ATOM 605 C C . ALA A 1 81 ? 5.281 3.867 -17.593 1.00 95.56 81 ALA A C 1
ATOM 607 O O . ALA A 1 81 ? 6.180 3.044 -17.419 1.00 95.56 81 ALA A O 1
ATOM 608 N N . LEU A 1 82 ? 4.320 3.702 -18.505 1.00 91.88 82 LEU A N 1
ATOM 609 C CA . LEU A 1 82 ? 4.245 2.507 -19.333 1.00 91.88 82 LEU A CA 1
ATOM 610 C C . LEU A 1 82 ? 5.442 2.382 -20.279 1.00 91.88 82 LEU A C 1
ATOM 612 O O . LEU A 1 82 ? 6.010 1.299 -20.376 1.00 91.88 82 LEU A O 1
ATOM 616 N N . SER A 1 83 ? 5.861 3.473 -20.931 1.00 91.50 83 SER A N 1
ATOM 617 C CA . SER A 1 83 ? 7.051 3.459 -21.795 1.00 91.50 83 SER A CA 1
ATOM 618 C C . SER A 1 83 ? 8.290 3.026 -21.018 1.00 91.50 83 SER A C 1
ATOM 620 O O . SER A 1 83 ? 8.970 2.087 -21.414 1.00 91.50 83 SER A O 1
ATOM 622 N N . PHE A 1 84 ? 8.537 3.652 -19.865 1.00 95.50 84 PHE A N 1
ATOM 623 C CA . PHE A 1 84 ? 9.691 3.341 -19.028 1.00 95.50 84 PHE A CA 1
ATOM 624 C C . PHE A 1 84 ? 9.690 1.886 -18.542 1.00 95.50 84 PHE A C 1
ATOM 626 O O . PHE A 1 84 ? 10.736 1.236 -18.515 1.00 95.50 84 PHE A O 1
ATOM 633 N N . TYR A 1 85 ? 8.520 1.363 -18.171 1.00 94.06 85 TYR A N 1
ATOM 634 C CA . TYR A 1 85 ? 8.368 -0.031 -17.766 1.00 94.06 85 TYR A CA 1
ATOM 635 C C . TYR A 1 85 ? 8.715 -0.996 -18.906 1.00 94.06 85 TYR A C 1
ATOM 637 O O . TYR A 1 85 ? 9.493 -1.926 -18.697 1.00 94.06 85 TYR A O 1
ATOM 645 N N . LEU A 1 86 ? 8.186 -0.753 -20.110 1.00 90.75 86 LEU A N 1
ATOM 646 C CA . LEU A 1 86 ? 8.449 -1.580 -21.291 1.00 90.75 86 LEU A CA 1
ATOM 647 C C . LEU A 1 86 ? 9.920 -1.519 -21.720 1.00 90.75 86 LEU A C 1
ATOM 649 O O . LEU A 1 86 ? 10.490 -2.548 -22.078 1.00 90.75 86 LEU A O 1
ATOM 653 N N . ASP A 1 87 ? 10.559 -0.352 -21.619 1.00 91.12 87 ASP A N 1
ATOM 654 C CA . ASP A 1 87 ? 11.994 -0.204 -21.881 1.00 91.12 87 ASP A CA 1
ATOM 655 C C . ASP A 1 87 ? 12.827 -1.053 -20.905 1.00 91.12 87 ASP A C 1
ATOM 657 O O . ASP A 1 87 ? 13.764 -1.744 -21.310 1.00 91.12 87 ASP A O 1
ATOM 661 N N . CYS A 1 88 ? 12.456 -1.069 -19.619 1.00 92.62 88 CYS A N 1
ATOM 662 C CA . CYS A 1 88 ? 13.103 -1.928 -18.623 1.00 92.62 88 CYS A CA 1
ATOM 663 C C . CYS A 1 88 ? 12.846 -3.417 -18.898 1.00 92.62 88 CYS A C 1
ATOM 665 O O . CYS A 1 88 ? 13.762 -4.233 -18.786 1.00 92.62 88 CYS A O 1
ATOM 667 N N . GLU A 1 89 ? 11.625 -3.779 -19.296 1.00 89.56 89 GLU A N 1
ATOM 668 C CA . GLU A 1 89 ? 11.281 -5.148 -19.680 1.00 89.56 89 GLU A CA 1
ATOM 669 C C . GLU A 1 89 ? 12.102 -5.612 -20.887 1.00 89.56 89 GLU A C 1
ATOM 671 O O . GLU A 1 89 ? 12.667 -6.704 -20.851 1.00 89.56 89 GLU A O 1
ATOM 676 N N . LYS A 1 90 ? 12.245 -4.772 -21.917 1.00 86.81 90 LYS A N 1
ATOM 677 C CA . LYS A 1 90 ? 13.084 -5.040 -23.090 1.00 86.81 90 LYS A CA 1
ATOM 678 C C . LYS A 1 90 ? 14.546 -5.237 -22.705 1.00 86.81 90 LYS A C 1
ATOM 680 O O . LYS A 1 90 ? 15.158 -6.219 -23.120 1.00 86.81 90 LYS A O 1
ATOM 685 N N . LEU A 1 91 ? 15.091 -4.351 -21.875 1.00 87.06 91 LEU A N 1
ATOM 686 C CA . LEU A 1 91 ? 16.475 -4.443 -21.419 1.00 87.06 91 LEU A CA 1
ATOM 687 C C . LEU A 1 91 ? 16.738 -5.769 -20.691 1.00 87.06 91 LEU A C 1
ATOM 689 O O . LEU A 1 91 ? 17.699 -6.471 -20.990 1.00 87.06 91 LEU A O 1
ATOM 693 N N . VAL A 1 92 ? 15.876 -6.134 -19.742 1.00 86.56 92 VAL A N 1
ATOM 694 C CA . VAL A 1 92 ? 16.067 -7.321 -18.892 1.00 86.56 92 VAL A CA 1
ATOM 695 C C . VAL A 1 92 ? 15.757 -8.620 -19.630 1.00 86.56 92 VAL A C 1
ATOM 697 O O . VAL A 1 92 ? 16.436 -9.627 -19.428 1.00 86.56 92 VAL A O 1
ATOM 700 N N . ASN A 1 93 ? 14.720 -8.625 -20.466 1.00 81.75 93 ASN A N 1
ATOM 701 C CA . ASN A 1 93 ? 14.205 -9.847 -21.073 1.00 81.75 93 ASN A CA 1
ATOM 702 C C . ASN A 1 93 ? 14.626 -10.061 -22.519 1.00 81.75 93 ASN A C 1
ATOM 704 O O . ASN A 1 93 ? 14.377 -11.155 -23.015 1.00 81.75 93 ASN A O 1
ATOM 708 N N . VAL A 1 94 ? 15.225 -9.078 -23.186 1.00 79.25 94 VAL A N 1
ATOM 709 C CA . VAL A 1 94 ? 15.718 -9.218 -24.561 1.00 79.25 94 VAL A CA 1
ATOM 710 C C . VAL A 1 94 ? 17.199 -8.882 -24.611 1.00 79.25 94 VAL A C 1
ATOM 712 O O . VAL A 1 94 ? 17.996 -9.747 -24.924 1.00 79.25 94 VAL A O 1
ATOM 715 N N . GLU A 1 95 ? 17.592 -7.669 -24.232 1.00 78.94 95 GLU A N 1
ATOM 716 C CA . GLU A 1 95 ? 18.957 -7.188 -24.499 1.00 78.94 95 GLU A CA 1
ATOM 717 C C . GLU A 1 95 ? 20.025 -7.817 -23.592 1.00 78.94 95 GLU A C 1
ATOM 719 O O . GLU A 1 95 ? 21.166 -7.986 -24.006 1.00 78.94 95 GLU A O 1
ATOM 724 N N . ARG A 1 96 ? 19.672 -8.172 -22.350 1.00 78.06 96 ARG A N 1
ATOM 725 C CA . ARG A 1 96 ? 20.582 -8.829 -21.392 1.00 78.06 96 ARG A CA 1
ATOM 726 C C . ARG A 1 96 ? 20.571 -10.355 -21.450 1.00 78.06 96 ARG A C 1
ATOM 728 O O . ARG A 1 96 ? 21.336 -10.981 -20.720 1.00 78.06 96 ARG A O 1
ATOM 735 N N . LYS A 1 97 ? 19.673 -10.956 -22.230 1.00 75.12 97 LYS A N 1
ATOM 736 C CA . LYS A 1 97 ? 19.580 -12.411 -22.373 1.00 75.12 97 LYS A CA 1
ATOM 737 C C . LYS A 1 97 ? 20.172 -12.793 -23.722 1.00 75.12 97 LYS A C 1
ATOM 739 O O . LYS A 1 97 ? 19.807 -12.195 -24.724 1.00 75.12 97 LYS A O 1
ATOM 744 N N . ASP A 1 98 ? 21.017 -13.818 -23.746 1.00 68.88 98 ASP A N 1
ATOM 745 C CA . ASP A 1 98 ? 21.462 -14.451 -24.991 1.00 68.88 98 ASP A CA 1
ATOM 746 C C . ASP A 1 98 ? 20.307 -15.282 -25.572 1.00 68.88 98 ASP A C 1
ATOM 748 O O . ASP A 1 98 ? 20.285 -16.509 -25.479 1.00 68.88 98 ASP A O 1
ATOM 752 N N . LEU A 1 99 ? 19.288 -14.591 -26.082 1.00 74.00 99 LEU A N 1
ATOM 753 C CA . LEU A 1 99 ? 18.147 -15.206 -26.744 1.00 74.00 99 LEU A CA 1
ATOM 754 C C . LEU A 1 99 ? 18.529 -15.630 -28.158 1.00 74.00 99 LEU A C 1
ATOM 756 O O . LEU A 1 99 ? 19.329 -14.979 -28.835 1.00 74.00 99 LEU A O 1
ATOM 760 N N . ASP A 1 100 ? 17.905 -16.699 -28.647 1.00 78.62 100 ASP A N 1
ATOM 761 C CA . ASP A 1 100 ? 17.976 -16.988 -30.073 1.00 78.62 100 ASP A CA 1
ATOM 762 C C . ASP A 1 100 ? 17.085 -16.020 -30.885 1.00 78.62 100 ASP A C 1
ATOM 764 O O . ASP A 1 100 ? 16.151 -15.394 -30.376 1.00 78.62 100 ASP A O 1
ATOM 768 N N . LYS A 1 101 ? 17.351 -15.897 -32.194 1.00 76.00 101 LYS A N 1
ATOM 769 C CA . LYS A 1 101 ? 16.620 -14.973 -33.088 1.00 76.00 101 LYS A CA 1
ATOM 770 C C . LYS A 1 101 ? 15.104 -15.217 -33.133 1.00 76.00 101 LYS A C 1
ATOM 772 O O . LYS A 1 101 ? 14.348 -14.309 -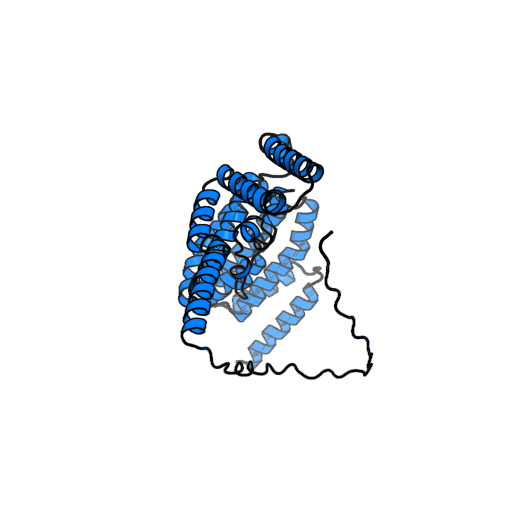33.481 1.00 76.00 101 LYS A O 1
ATOM 777 N N . THR A 1 102 ? 14.653 -16.439 -32.855 1.00 80.62 102 THR A N 1
ATOM 778 C CA . THR A 1 102 ? 13.230 -16.799 -32.840 1.00 80.62 102 THR A CA 1
ATOM 779 C C . THR A 1 102 ? 12.578 -16.282 -31.563 1.00 80.62 102 THR A C 1
ATOM 781 O O . THR A 1 102 ? 11.507 -15.676 -31.626 1.00 80.62 102 THR A O 1
ATOM 784 N N . GLU A 1 103 ? 13.241 -16.456 -30.422 1.00 77.12 103 GLU A N 1
ATOM 785 C CA . GLU A 1 103 ? 12.799 -15.953 -29.121 1.00 77.12 103 GLU A CA 1
ATOM 786 C C . GLU A 1 103 ? 12.776 -14.420 -29.072 1.00 77.12 103 GLU A C 1
ATOM 788 O O . GLU A 1 103 ? 11.790 -13.836 -28.611 1.00 77.12 103 GLU A O 1
ATOM 793 N N . GLU A 1 104 ? 13.806 -13.755 -29.608 1.00 74.50 104 GLU A N 1
ATOM 794 C CA . GLU A 1 104 ? 13.843 -12.291 -29.734 1.00 74.50 104 GLU A CA 1
ATOM 795 C C . GLU A 1 104 ? 12.645 -11.768 -30.532 1.00 74.50 104 GLU A C 1
ATOM 797 O O . GLU A 1 104 ? 11.964 -10.825 -30.116 1.00 74.50 104 GLU A O 1
ATOM 802 N N . ARG A 1 105 ? 12.352 -12.409 -31.670 1.00 76.88 105 ARG A N 1
ATOM 803 C CA . ARG A 1 105 ? 11.223 -12.039 -32.524 1.00 76.88 105 ARG A CA 1
ATOM 804 C C . ARG A 1 105 ? 9.889 -12.246 -31.812 1.00 76.88 105 ARG A C 1
ATOM 806 O O . ARG A 1 105 ? 9.061 -11.340 -31.829 1.00 76.88 105 ARG A O 1
ATOM 813 N N . GLN A 1 106 ? 9.686 -13.388 -31.153 1.00 79.88 106 GLN A N 1
ATOM 814 C CA . GLN A 1 106 ? 8.452 -13.665 -30.410 1.00 79.88 106 GLN A CA 1
ATOM 815 C C . GLN A 1 106 ? 8.227 -12.663 -29.270 1.00 79.88 106 GLN A C 1
ATOM 817 O O . GLN A 1 106 ? 7.115 -12.158 -29.104 1.00 79.88 106 GLN A O 1
ATOM 822 N N . ARG A 1 107 ? 9.280 -12.335 -28.511 1.00 72.06 107 ARG A N 1
ATOM 823 C CA . ARG A 1 107 ? 9.243 -11.331 -27.434 1.00 72.06 107 ARG A CA 1
ATOM 824 C C . ARG A 1 107 ? 8.922 -9.940 -27.974 1.00 72.06 107 ARG A C 1
ATOM 826 O O . ARG A 1 107 ? 8.089 -9.243 -27.396 1.00 72.06 107 ARG A O 1
ATOM 833 N N . LYS A 1 108 ? 9.525 -9.552 -29.100 1.00 72.75 108 LYS A N 1
ATOM 834 C CA . LYS A 1 108 ? 9.255 -8.265 -29.751 1.00 72.75 108 LYS A CA 1
ATOM 835 C C . LYS A 1 108 ? 7.816 -8.177 -30.272 1.00 72.75 108 LYS A C 1
ATOM 837 O O . LYS A 1 108 ? 7.123 -7.216 -29.959 1.00 72.75 108 LYS A O 1
ATOM 842 N N . GLU A 1 109 ? 7.330 -9.213 -30.957 1.00 79.00 109 GLU A N 1
ATOM 843 C CA . GLU A 1 109 ? 5.935 -9.306 -31.421 1.00 79.00 109 GLU A CA 1
ATOM 844 C C . GLU A 1 109 ? 4.935 -9.320 -30.249 1.00 79.00 109 GLU A C 1
ATOM 846 O O . GLU A 1 109 ? 3.802 -8.853 -30.367 1.00 79.00 109 GLU A O 1
ATOM 851 N N . GLN A 1 110 ? 5.305 -9.887 -29.098 1.00 76.44 110 GLN A N 1
ATOM 852 C CA . GLN A 1 110 ? 4.483 -9.827 -27.888 1.00 76.44 110 GLN A CA 1
ATOM 853 C C . GLN A 1 110 ? 4.424 -8.400 -27.323 1.00 76.44 110 GLN A C 1
ATOM 855 O O . GLN A 1 110 ? 3.344 -7.945 -26.950 1.00 76.44 110 GLN A O 1
ATOM 860 N N . MET A 1 111 ? 5.554 -7.693 -27.293 1.00 71.19 111 MET A N 1
ATOM 861 C CA . MET A 1 111 ? 5.650 -6.315 -26.807 1.00 71.19 111 MET A CA 1
ATOM 862 C C . MET A 1 111 ? 4.881 -5.333 -27.700 1.00 71.19 111 MET A C 1
ATOM 864 O O . MET A 1 111 ? 4.125 -4.509 -27.188 1.00 71.19 111 MET A O 1
ATOM 868 N N . GLU A 1 112 ? 4.989 -5.474 -29.024 1.00 72.62 112 GLU A N 1
ATOM 869 C CA . GLU A 1 112 ? 4.223 -4.685 -30.000 1.00 72.62 112 GLU A CA 1
ATOM 870 C C . GLU A 1 112 ? 2.713 -4.903 -29.824 1.00 72.62 112 GLU A C 1
ATOM 872 O O . GLU A 1 112 ? 1.962 -3.939 -29.697 1.00 72.62 112 GLU A O 1
ATOM 877 N N . ARG A 1 113 ? 2.265 -6.155 -29.649 1.00 74.56 113 ARG A N 1
ATOM 878 C CA . ARG A 1 113 ? 0.855 -6.457 -29.342 1.00 74.56 113 ARG A CA 1
ATOM 879 C C . ARG A 1 113 ? 0.375 -5.845 -28.026 1.00 74.56 113 ARG A C 1
ATOM 881 O O . ARG A 1 113 ? -0.788 -5.457 -27.924 1.00 74.56 113 ARG A O 1
ATOM 888 N N . MET A 1 114 ? 1.230 -5.771 -27.002 1.00 68.69 114 MET A N 1
ATOM 889 C CA . MET A 1 114 ? 0.882 -5.078 -25.753 1.00 68.69 114 MET A CA 1
ATOM 890 C C . MET A 1 114 ? 0.764 -3.564 -25.960 1.00 68.69 114 MET A C 1
ATOM 892 O O . MET A 1 114 ? -0.130 -2.948 -25.383 1.00 68.69 114 MET A O 1
ATOM 896 N N . ALA A 1 115 ? 1.616 -2.978 -26.804 1.00 67.81 115 ALA A N 1
ATOM 897 C CA . ALA A 1 115 ? 1.567 -1.559 -27.142 1.00 67.81 115 ALA A CA 1
ATOM 898 C C . ALA A 1 115 ? 0.342 -1.196 -28.003 1.00 67.81 115 ALA A C 1
ATOM 900 O O . ALA A 1 115 ? -0.261 -0.151 -27.777 1.00 67.81 115 ALA A O 1
ATOM 901 N N . GLU A 1 116 ? -0.068 -2.059 -28.936 1.00 68.12 116 GLU A N 1
ATOM 902 C CA . GLU A 1 116 ? -1.251 -1.858 -29.790 1.00 68.12 116 GLU A CA 1
ATOM 903 C C . GLU A 1 116 ? -2.565 -1.955 -29.010 1.00 68.12 116 GLU A C 1
ATOM 905 O O . GLU A 1 116 ? -3.462 -1.140 -29.201 1.00 68.12 116 GLU A O 1
ATOM 910 N N . ARG A 1 117 ? -2.679 -2.894 -28.062 1.00 65.75 117 ARG A N 1
ATOM 911 C CA . ARG A 1 117 ? -3.883 -3.027 -27.216 1.00 65.75 117 ARG A CA 1
ATOM 912 C C . ARG A 1 117 ? -4.145 -1.815 -26.326 1.00 65.75 117 ARG A C 1
ATOM 914 O O . ARG A 1 117 ? -5.253 -1.651 -25.833 1.00 65.75 117 ARG A O 1
ATOM 921 N N . ARG A 1 118 ? -3.149 -0.947 -26.148 1.00 60.75 118 ARG A N 1
ATOM 922 C CA . ARG A 1 118 ? -3.260 0.300 -25.388 1.00 60.75 118 ARG A CA 1
ATOM 923 C C . ARG A 1 118 ? -4.307 1.263 -25.959 1.00 60.75 118 ARG A C 1
ATOM 925 O O . ARG A 1 118 ? -4.815 2.106 -25.225 1.00 60.75 118 ARG A O 1
ATOM 932 N N . THR A 1 119 ? -4.596 1.182 -27.258 1.00 60.47 119 THR A N 1
ATOM 933 C CA . THR A 1 119 ? -5.557 2.064 -27.938 1.00 60.47 119 THR A CA 1
ATOM 934 C C . THR A 1 119 ? -6.939 1.432 -28.104 1.00 60.47 119 THR A C 1
ATOM 936 O O . THR A 1 119 ? -7.868 2.120 -28.531 1.00 60.47 119 THR A O 1
ATOM 939 N N . ASP A 1 120 ? -7.105 0.157 -27.738 1.00 65.31 120 ASP A N 1
ATOM 940 C CA . ASP A 1 120 ? -8.378 -0.550 -27.847 1.00 65.31 120 ASP A CA 1
ATOM 941 C C . ASP A 1 120 ? -9.263 -0.280 -26.621 1.00 65.31 120 ASP A C 1
ATOM 943 O O . ASP A 1 120 ? -9.025 -0.758 -25.510 1.00 65.31 120 ASP A O 1
ATOM 947 N N . ARG A 1 121 ? -10.328 0.495 -26.838 1.00 61.56 121 ARG A N 1
ATOM 948 C CA . ARG A 1 121 ? -11.285 0.880 -25.797 1.00 61.56 121 ARG A CA 1
ATOM 949 C C . ARG A 1 121 ? -12.028 -0.321 -25.202 1.00 61.56 121 ARG A C 1
ATOM 951 O O . ARG A 1 121 ? -12.345 -0.284 -24.018 1.00 61.56 121 ARG A O 1
ATOM 958 N N . ASN A 1 122 ? -12.259 -1.380 -25.980 1.00 62.69 122 ASN A N 1
ATOM 959 C CA . ASN A 1 122 ? -12.961 -2.575 -25.501 1.00 62.69 122 ASN A CA 1
ATOM 960 C C . ASN A 1 122 ? -12.079 -3.420 -24.571 1.00 62.69 122 ASN A C 1
ATOM 962 O O . ASN A 1 122 ? -12.590 -4.072 -23.662 1.00 62.69 122 ASN A O 1
ATOM 966 N N . ALA A 1 123 ? -10.755 -3.385 -24.762 1.00 62.28 123 ALA A N 1
ATOM 967 C CA . ALA A 1 123 ? -9.811 -4.053 -23.873 1.00 62.28 123 ALA A CA 1
ATOM 968 C C . ALA A 1 123 ? -9.788 -3.394 -22.483 1.00 62.28 123 ALA A C 1
ATOM 970 O O . ALA A 1 123 ? -9.797 -4.101 -21.480 1.00 62.28 123 ALA A O 1
ATOM 971 N N . ASN A 1 124 ? -9.859 -2.060 -22.403 1.00 65.94 124 ASN A N 1
ATOM 972 C CA . ASN A 1 124 ? -9.848 -1.332 -21.125 1.00 65.94 124 ASN A CA 1
ATOM 973 C C . ASN A 1 124 ? -11.054 -1.647 -20.220 1.00 65.94 124 ASN A C 1
ATOM 975 O O . ASN A 1 124 ? -10.926 -1.619 -18.996 1.00 65.94 124 ASN A O 1
ATOM 979 N N . ASP A 1 125 ? -12.215 -1.984 -20.787 1.00 73.00 125 ASP A N 1
ATOM 980 C CA . ASP A 1 125 ? -13.403 -2.308 -19.989 1.00 73.00 125 ASP A CA 1
ATOM 981 C C . ASP A 1 125 ? -13.275 -3.652 -19.251 1.00 73.00 125 ASP A C 1
ATOM 983 O O . ASP A 1 125 ? -13.844 -3.807 -18.165 1.00 73.00 125 ASP A O 1
ATOM 987 N N . GLN A 1 126 ? -12.505 -4.602 -19.794 1.00 76.75 126 GLN A N 1
ATOM 988 C CA . GLN A 1 126 ? -12.247 -5.909 -19.172 1.00 76.75 126 GLN A CA 1
ATOM 989 C C . GLN A 1 126 ? -10.928 -5.934 -18.390 1.00 76.75 126 GLN A C 1
ATOM 991 O O . GLN A 1 126 ? -10.886 -6.402 -17.252 1.00 76.75 126 GLN A O 1
ATOM 996 N N . ASP A 1 127 ? -9.859 -5.408 -18.985 1.00 84.25 127 ASP A N 1
ATOM 997 C CA . ASP A 1 127 ? -8.499 -5.482 -18.451 1.00 84.25 127 ASP A CA 1
ATOM 998 C C . ASP A 1 127 ? -8.128 -4.297 -17.552 1.00 84.25 127 ASP A C 1
ATOM 1000 O O . ASP A 1 127 ? -7.076 -4.342 -16.915 1.00 84.25 127 ASP A O 1
ATOM 1004 N N . GLY A 1 128 ? -8.977 -3.269 -17.465 1.00 89.88 128 GLY A N 1
ATOM 1005 C CA . GLY A 1 128 ? -8.690 -2.037 -16.736 1.00 89.88 128 GLY A CA 1
ATOM 1006 C C . GLY A 1 128 ? -7.652 -1.151 -17.433 1.00 89.88 128 GLY A C 1
ATOM 1007 O O . GLY A 1 128 ? -7.178 -1.437 -18.532 1.00 89.88 128 GLY A O 1
ATOM 1008 N N . ASP A 1 129 ? -7.284 -0.051 -16.780 1.00 91.75 129 ASP A N 1
ATOM 1009 C CA . ASP A 1 129 ? -6.316 0.913 -17.304 1.00 91.75 129 ASP A CA 1
ATOM 1010 C C . ASP A 1 129 ? -4.880 0.507 -16.933 1.00 91.75 129 ASP A C 1
ATOM 1012 O O . ASP A 1 129 ? -4.391 0.746 -15.823 1.00 91.75 129 ASP A O 1
ATOM 1016 N N . ILE A 1 130 ? -4.192 -0.133 -17.882 1.00 91.06 130 ILE A N 1
ATOM 1017 C CA . ILE A 1 130 ? -2.810 -0.601 -17.706 1.00 91.06 130 ILE A CA 1
ATOM 1018 C C . ILE A 1 130 ? -1.835 0.563 -17.515 1.00 91.06 130 ILE A C 1
ATOM 1020 O O . ILE A 1 130 ? -0.902 0.447 -16.725 1.00 91.06 130 ILE A O 1
ATOM 1024 N N . GLY A 1 131 ? -2.026 1.687 -18.213 1.00 92.19 131 GLY A N 1
ATOM 1025 C CA . GLY A 1 131 ? -1.127 2.835 -18.088 1.00 92.19 131 GLY A CA 1
ATOM 1026 C C . GLY A 1 131 ? -1.171 3.413 -16.676 1.00 92.19 131 GLY A C 1
ATOM 1027 O O . GLY A 1 131 ? -0.128 3.612 -16.047 1.00 92.19 131 GLY A O 1
ATOM 1028 N N . LEU A 1 132 ? -2.387 3.580 -16.159 1.00 95.12 132 LEU A N 1
ATOM 1029 C CA . LEU A 1 132 ? -2.648 4.011 -14.792 1.00 95.12 132 LEU A CA 1
ATOM 1030 C C . LEU A 1 132 ? -2.080 3.042 -13.754 1.00 95.12 132 LEU A C 1
ATOM 1032 O O . LEU A 1 132 ? -1.384 3.458 -12.827 1.00 95.12 132 LEU A O 1
ATOM 1036 N N . ALA A 1 133 ? -2.329 1.742 -13.920 1.00 96.38 133 ALA A N 1
ATOM 1037 C CA . ALA A 1 133 ? -1.786 0.735 -13.019 1.00 96.38 133 ALA A CA 1
ATOM 1038 C C . ALA A 1 133 ? -0.248 0.726 -13.033 1.00 96.38 133 ALA A C 1
ATOM 1040 O O . ALA A 1 133 ? 0.364 0.561 -11.977 1.00 96.38 133 ALA A O 1
ATOM 1041 N N . THR A 1 134 ? 0.395 0.960 -14.185 1.00 96.00 134 THR A N 1
ATOM 1042 C CA . THR A 1 134 ? 1.862 1.030 -14.270 1.00 96.00 134 THR A CA 1
ATOM 1043 C C . THR A 1 134 ? 2.364 2.264 -13.552 1.00 96.00 134 THR A C 1
ATOM 1045 O O . THR A 1 134 ? 3.300 2.162 -12.762 1.00 96.00 134 THR A O 1
ATOM 1048 N N . ARG A 1 135 ? 1.719 3.420 -13.753 1.00 97.69 135 ARG A N 1
ATOM 1049 C CA . ARG A 1 135 ? 2.061 4.645 -13.026 1.00 97.69 135 ARG A CA 1
ATOM 1050 C C . ARG A 1 135 ? 1.974 4.437 -11.520 1.00 97.69 135 ARG A C 1
ATOM 1052 O O . ARG A 1 135 ? 2.946 4.726 -10.830 1.00 97.69 135 ARG A O 1
ATOM 1059 N N . LEU A 1 136 ? 0.866 3.897 -11.016 1.00 98.38 136 LEU A N 1
ATOM 1060 C CA . LEU A 1 136 ? 0.683 3.632 -9.586 1.00 98.38 136 LEU A CA 1
ATOM 1061 C C . LEU A 1 136 ? 1.701 2.609 -9.058 1.00 98.38 136 LEU A C 1
ATOM 1063 O O . LEU A 1 136 ? 2.240 2.785 -7.969 1.00 98.38 136 LEU A O 1
ATOM 1067 N N . HIS A 1 137 ? 2.032 1.575 -9.833 1.00 98.06 137 HIS A N 1
ATOM 1068 C CA . HIS A 1 137 ? 3.062 0.608 -9.452 1.00 98.06 137 HIS A CA 1
ATOM 1069 C C . HIS A 1 137 ? 4.452 1.266 -9.351 1.00 98.06 137 HIS A C 1
ATOM 1071 O O . HIS A 1 137 ? 5.173 1.041 -8.379 1.00 98.06 137 HIS A O 1
ATOM 1077 N N . LEU A 1 138 ? 4.816 2.139 -10.301 1.00 98.06 138 LEU A N 1
ATOM 1078 C CA . LEU A 1 138 ? 6.072 2.899 -10.250 1.00 98.06 138 LEU A CA 1
ATOM 1079 C C . LEU A 1 138 ? 6.091 3.938 -9.123 1.00 98.06 138 LEU A C 1
ATOM 1081 O O . LEU A 1 138 ? 7.132 4.126 -8.497 1.00 98.06 138 LEU A O 1
ATOM 1085 N N . GLN A 1 139 ? 4.962 4.591 -8.837 1.00 98.00 139 GLN A N 1
ATOM 1086 C CA . GLN A 1 139 ? 4.830 5.502 -7.696 1.00 98.00 139 GLN A CA 1
ATOM 1087 C C . GLN A 1 139 ? 5.035 4.767 -6.370 1.00 98.00 139 GLN A C 1
ATOM 1089 O O . GLN A 1 139 ? 5.729 5.274 -5.491 1.00 98.00 139 GLN A O 1
ATOM 1094 N N . TYR A 1 140 ? 4.501 3.552 -6.236 1.00 98.25 140 TYR A N 1
ATOM 1095 C CA . TYR A 1 140 ? 4.711 2.751 -5.034 1.00 98.25 140 TYR A CA 1
ATOM 1096 C C . TYR A 1 140 ? 6.149 2.233 -4.911 1.00 98.25 140 TYR A C 1
ATOM 1098 O O . TYR A 1 140 ? 6.717 2.231 -3.817 1.00 98.25 140 TYR A O 1
ATOM 1106 N N . LEU A 1 141 ? 6.777 1.846 -6.027 1.00 97.81 141 LEU A N 1
ATOM 1107 C CA . LEU A 1 141 ? 8.202 1.503 -6.059 1.00 97.81 141 LEU A CA 1
ATOM 1108 C C . LEU A 1 141 ? 9.066 2.700 -5.638 1.00 97.81 141 LEU A C 1
ATOM 1110 O O . LEU A 1 141 ? 9.952 2.549 -4.801 1.00 97.81 141 LEU A O 1
ATOM 1114 N N . LEU A 1 142 ? 8.777 3.894 -6.163 1.00 96.88 142 LEU A N 1
ATOM 1115 C CA . LEU A 1 142 ? 9.428 5.136 -5.748 1.00 96.88 142 LEU A CA 1
ATOM 1116 C C . LEU A 1 142 ? 9.288 5.346 -4.236 1.00 96.88 142 LEU A C 1
ATOM 1118 O O . LEU A 1 142 ? 10.291 5.559 -3.564 1.00 96.88 142 LEU A O 1
ATOM 1122 N N . LEU A 1 143 ? 8.071 5.233 -3.698 1.00 96.88 143 LEU A N 1
ATOM 1123 C CA . LEU A 1 143 ? 7.819 5.402 -2.268 1.00 96.88 143 LEU A CA 1
ATOM 1124 C C . LEU A 1 143 ? 8.550 4.349 -1.419 1.00 96.88 143 LEU A C 1
ATOM 1126 O O . LEU A 1 143 ? 9.062 4.671 -0.354 1.00 96.88 143 LEU A O 1
ATOM 1130 N N . THR A 1 144 ? 8.656 3.115 -1.913 1.00 96.75 144 THR A N 1
ATOM 1131 C CA . THR A 1 144 ? 9.396 2.027 -1.254 1.00 96.75 144 THR A CA 1
ATOM 1132 C C . THR A 1 144 ? 10.894 2.321 -1.183 1.00 96.75 144 THR A C 1
ATOM 1134 O O . THR A 1 144 ? 11.519 2.109 -0.147 1.00 96.75 144 THR A O 1
ATOM 1137 N N . LEU A 1 145 ? 11.476 2.857 -2.256 1.00 95.00 145 LEU A N 1
ATOM 1138 C CA . LEU A 1 145 ? 12.880 3.268 -2.264 1.00 95.00 145 LEU A CA 1
ATOM 1139 C C . LEU A 1 145 ? 13.115 4.505 -1.384 1.00 95.00 145 LEU A C 1
ATOM 1141 O O . LEU A 1 145 ? 14.114 4.568 -0.673 1.00 95.00 145 LEU A O 1
ATOM 1145 N N . GLU A 1 146 ? 12.183 5.463 -1.373 1.00 93.50 146 GLU A N 1
ATOM 1146 C CA . GLU A 1 146 ? 12.231 6.602 -0.449 1.00 93.50 146 GLU A CA 1
ATOM 1147 C C . GLU A 1 146 ? 12.135 6.141 1.013 1.00 93.50 146 GLU A C 1
ATOM 1149 O O . GLU A 1 146 ? 12.851 6.666 1.863 1.00 93.50 146 GLU A O 1
ATOM 1154 N N . ALA A 1 147 ? 11.316 5.128 1.312 1.00 93.69 147 ALA A N 1
ATOM 1155 C CA . ALA A 1 147 ? 11.230 4.524 2.640 1.00 93.69 147 ALA A CA 1
ATOM 1156 C C . ALA A 1 147 ? 12.542 3.872 3.084 1.00 93.69 147 ALA A C 1
ATOM 1158 O O . ALA A 1 147 ? 12.886 3.948 4.262 1.00 93.69 147 ALA A O 1
ATOM 1159 N N . HIS A 1 148 ? 13.293 3.288 2.150 1.00 91.19 148 HIS A N 1
ATOM 1160 C CA . HIS A 1 148 ? 14.627 2.760 2.416 1.00 91.19 148 HIS A CA 1
ATOM 1161 C C . HIS A 1 148 ? 15.661 3.873 2.678 1.00 91.19 148 HIS A C 1
ATOM 1163 O O . HIS A 1 148 ? 16.501 3.731 3.563 1.00 91.19 148 HIS A O 1
ATOM 1169 N N . GLU A 1 149 ? 15.632 4.977 1.921 1.00 88.81 149 GLU A N 1
ATOM 1170 C CA . GLU A 1 149 ? 16.570 6.099 2.122 1.00 88.81 149 GLU A CA 1
ATOM 1171 C C . GLU A 1 149 ? 16.249 6.961 3.350 1.00 88.81 149 GLU A C 1
ATOM 1173 O O . GLU A 1 149 ? 17.128 7.643 3.879 1.00 88.81 149 GLU A O 1
ATOM 1178 N N . THR A 1 150 ? 14.996 6.958 3.805 1.00 89.69 150 THR A N 1
ATOM 1179 C CA . THR A 1 150 ? 14.556 7.811 4.909 1.00 89.69 150 THR A CA 1
ATOM 1180 C C . THR A 1 150 ? 15.059 7.267 6.243 1.00 89.69 150 THR A C 1
ATOM 1182 O O . THR A 1 150 ? 14.785 6.126 6.620 1.00 89.69 150 THR A O 1
ATOM 1185 N N . ALA A 1 151 ? 15.771 8.109 6.995 1.00 85.50 151 ALA A N 1
ATOM 1186 C CA . ALA A 1 151 ? 16.242 7.765 8.331 1.00 85.50 151 ALA A CA 1
ATOM 1187 C C . ALA A 1 151 ? 15.062 7.395 9.257 1.00 85.50 151 ALA A C 1
ATOM 1189 O O . ALA A 1 151 ? 13.992 7.993 9.137 1.00 85.50 151 ALA A O 1
ATOM 1190 N N . PRO A 1 152 ? 15.235 6.473 10.227 1.00 84.12 152 PRO A N 1
ATOM 1191 C CA . PRO A 1 152 ? 14.150 6.050 11.118 1.00 84.12 152 PRO A CA 1
ATOM 1192 C C . PRO A 1 152 ? 13.401 7.204 11.800 1.00 84.12 152 PRO A C 1
ATOM 1194 O O . PRO A 1 152 ? 12.178 7.177 11.857 1.00 84.12 152 PRO A O 1
ATOM 1197 N N . ALA A 1 153 ? 14.123 8.243 12.235 1.00 84.94 153 ALA A N 1
ATOM 1198 C CA . ALA A 1 153 ? 13.554 9.429 12.880 1.00 84.94 153 ALA A CA 1
ATOM 1199 C C . ALA A 1 153 ? 12.687 10.299 11.948 1.00 84.94 153 ALA A C 1
ATOM 1201 O O . ALA A 1 153 ? 11.901 11.111 12.420 1.00 84.94 153 ALA A O 1
ATOM 1202 N N . ASP A 1 154 ? 12.826 10.131 10.632 1.00 88.31 154 ASP A N 1
ATOM 1203 C CA . ASP A 1 154 ? 12.146 10.924 9.610 1.00 88.31 154 ASP A CA 1
ATOM 1204 C C . ASP A 1 154 ? 11.037 10.147 8.889 1.00 88.31 154 ASP A C 1
ATOM 1206 O O . ASP A 1 154 ? 10.369 10.710 8.018 1.00 88.31 154 ASP A O 1
ATOM 1210 N N . LYS A 1 155 ? 10.817 8.867 9.231 1.00 85.62 155 LYS A N 1
ATOM 1211 C CA . LYS A 1 155 ? 9.845 8.000 8.545 1.00 85.62 155 LYS A CA 1
ATOM 1212 C C . LYS A 1 155 ? 8.431 8.587 8.546 1.00 85.62 155 LYS A C 1
ATOM 1214 O O . LYS A 1 155 ? 7.752 8.484 7.530 1.00 85.62 155 LYS A O 1
ATOM 1219 N N . GLU A 1 156 ? 8.017 9.284 9.604 1.00 89.19 156 GLU A N 1
ATOM 1220 C CA . GLU A 1 156 ? 6.720 9.981 9.677 1.00 89.19 156 GLU A CA 1
ATOM 1221 C C . GLU A 1 156 ? 6.457 10.888 8.459 1.00 89.19 156 GLU A C 1
ATOM 1223 O O . GLU A 1 156 ? 5.331 10.973 7.969 1.00 89.19 156 GLU A O 1
ATOM 1228 N N . LYS A 1 157 ? 7.501 11.505 7.888 1.00 92.06 157 LYS A N 1
ATOM 1229 C CA . LYS A 1 157 ? 7.389 12.391 6.716 1.00 92.06 157 LYS A CA 1
ATOM 1230 C C . LYS A 1 157 ? 6.870 11.674 5.465 1.00 92.06 157 LYS A C 1
ATOM 1232 O O . LYS A 1 157 ? 6.467 12.331 4.505 1.00 92.06 157 LYS A O 1
ATOM 1237 N N . LEU A 1 158 ? 6.876 10.341 5.452 1.00 94.81 158 LEU A N 1
ATOM 1238 C CA . LEU A 1 158 ? 6.319 9.531 4.371 1.00 94.81 158 LEU A CA 1
ATOM 1239 C C . LEU A 1 158 ? 4.819 9.268 4.537 1.00 94.81 158 LEU A C 1
ATOM 1241 O O . LEU A 1 158 ? 4.186 8.892 3.551 1.00 94.81 158 LEU A O 1
ATOM 1245 N N . LEU A 1 159 ? 4.224 9.496 5.717 1.00 95.12 159 LEU A N 1
ATOM 1246 C CA . LEU A 1 159 ? 2.789 9.278 5.944 1.00 95.12 159 LEU A CA 1
ATOM 1247 C C . LEU A 1 159 ? 1.916 10.039 4.939 1.00 95.12 159 LEU A C 1
ATOM 1249 O O . LEU A 1 159 ? 1.093 9.386 4.295 1.00 95.12 159 LEU A O 1
ATOM 1253 N N . PRO A 1 160 ? 2.110 11.355 4.699 1.00 96.25 160 PRO A N 1
ATOM 1254 C CA . PRO A 1 160 ? 1.273 12.074 3.742 1.00 96.25 160 PRO A CA 1
ATOM 1255 C C . PRO A 1 160 ? 1.433 11.540 2.316 1.00 96.25 160 PRO A C 1
ATOM 1257 O O . PRO A 1 160 ? 0.469 11.509 1.556 1.00 96.25 160 PRO A O 1
ATOM 1260 N N . LYS A 1 161 ? 2.637 11.078 1.947 1.00 97.00 161 LYS A N 1
ATOM 1261 C CA . LYS A 1 161 ? 2.898 10.493 0.625 1.00 97.00 161 LYS A CA 1
ATOM 1262 C C . LYS A 1 161 ? 2.203 9.143 0.459 1.00 97.00 161 LYS A C 1
ATOM 1264 O O . LYS A 1 161 ? 1.587 8.905 -0.575 1.00 97.00 161 LYS A O 1
ATOM 1269 N N . LEU A 1 162 ? 2.274 8.280 1.474 1.00 97.88 162 LEU A N 1
ATOM 1270 C CA . LEU A 1 162 ? 1.595 6.985 1.466 1.00 97.88 162 LEU A CA 1
ATOM 1271 C C . LEU A 1 162 ? 0.073 7.157 1.461 1.00 97.88 162 LEU A C 1
ATOM 1273 O O . LEU A 1 162 ? -0.614 6.494 0.691 1.00 97.88 162 LEU A O 1
ATOM 1277 N N . GLN A 1 163 ? -0.454 8.083 2.263 1.00 97.31 163 GLN A N 1
ATOM 1278 C CA . GLN A 1 163 ? -1.878 8.412 2.266 1.00 97.31 163 GLN A CA 1
ATOM 1279 C C . GLN A 1 163 ? -2.322 8.957 0.904 1.00 97.31 163 GLN A C 1
ATOM 1281 O O . GLN A 1 163 ? -3.329 8.494 0.379 1.00 97.31 163 GLN A O 1
ATOM 1286 N N . ALA A 1 164 ? -1.560 9.870 0.292 1.00 98.12 164 ALA A N 1
ATOM 1287 C CA . ALA A 1 164 ? -1.856 10.380 -1.048 1.00 98.12 164 ALA A CA 1
ATOM 1288 C C . ALA A 1 164 ? -1.847 9.268 -2.107 1.00 98.12 164 ALA A C 1
ATOM 1290 O O . ALA A 1 164 ? -2.740 9.223 -2.950 1.00 98.12 164 ALA A O 1
ATOM 1291 N N . TYR A 1 165 ? -0.886 8.344 -2.027 1.00 98.50 165 TYR A N 1
ATOM 1292 C CA . TYR A 1 165 ? -0.849 7.163 -2.884 1.00 98.50 165 TYR A CA 1
ATOM 1293 C C . TYR A 1 165 ? -2.118 6.313 -2.732 1.00 98.50 165 TYR A C 1
ATOM 1295 O O . TYR A 1 165 ? -2.766 5.994 -3.726 1.00 98.50 165 TYR A O 1
ATOM 1303 N N . ILE A 1 166 ? -2.510 5.994 -1.493 1.00 98.56 166 ILE A N 1
ATOM 1304 C CA . ILE A 1 166 ? -3.730 5.225 -1.226 1.00 98.56 166 ILE A CA 1
ATOM 1305 C C . ILE A 1 166 ? -4.948 5.959 -1.796 1.00 98.56 166 ILE A C 1
ATOM 1307 O O . ILE A 1 166 ? -5.752 5.343 -2.485 1.00 98.56 166 ILE A O 1
ATOM 1311 N N . GLN A 1 167 ? -5.072 7.272 -1.581 1.00 98.25 167 GLN A N 1
ATOM 1312 C CA . GLN A 1 167 ? -6.190 8.044 -2.130 1.00 98.25 167 GLN A CA 1
ATOM 1313 C C . GLN A 1 167 ? -6.221 8.039 -3.667 1.00 98.25 167 GLN A C 1
ATOM 1315 O O . GLN A 1 167 ? -7.305 7.915 -4.229 1.00 98.25 167 GLN A O 1
ATOM 1320 N N . ASP A 1 168 ? -5.074 8.110 -4.355 1.00 98.12 168 ASP A N 1
ATOM 1321 C CA . ASP A 1 168 ? -5.022 8.014 -5.826 1.00 98.12 168 ASP A CA 1
ATOM 1322 C C . ASP A 1 168 ? -5.469 6.624 -6.315 1.00 98.12 168 ASP A C 1
ATOM 1324 O O . ASP A 1 168 ? -6.234 6.512 -7.276 1.00 98.12 168 ASP A O 1
ATOM 1328 N N . VAL A 1 169 ? -5.078 5.555 -5.609 1.00 98.31 169 VAL A N 1
ATOM 1329 C CA . VAL A 1 169 ? -5.566 4.193 -5.888 1.00 98.31 169 VAL A CA 1
ATOM 1330 C C . VAL A 1 169 ? -7.083 4.110 -5.705 1.00 98.31 169 VAL A C 1
ATOM 1332 O O . VAL A 1 169 ? -7.781 3.648 -6.607 1.00 98.31 169 VAL A O 1
ATOM 1335 N N . LEU A 1 170 ? -7.612 4.586 -4.572 1.00 98.00 170 LEU A N 1
ATOM 1336 C CA . LEU A 1 170 ? -9.045 4.516 -4.264 1.00 98.00 170 LEU A CA 1
ATOM 1337 C C . LEU A 1 170 ? -9.891 5.349 -5.231 1.00 98.00 170 LEU A C 1
ATOM 1339 O O . LEU A 1 170 ? -10.932 4.882 -5.690 1.00 98.00 170 LEU A O 1
ATOM 1343 N N . ALA A 1 171 ? -9.429 6.546 -5.596 1.00 97.94 171 ALA A N 1
ATOM 1344 C CA . ALA A 1 171 ? -10.104 7.411 -6.563 1.00 97.94 171 ALA A CA 1
ATOM 1345 C C . ALA A 1 171 ? -10.213 6.773 -7.958 1.00 97.94 171 ALA A C 1
ATOM 1347 O O . ALA A 1 171 ? -11.075 7.147 -8.753 1.00 97.94 171 ALA A O 1
ATOM 1348 N N . ASN A 1 172 ? -9.350 5.799 -8.253 1.00 96.94 172 ASN A N 1
ATOM 1349 C CA . ASN A 1 172 ? -9.290 5.108 -9.531 1.00 96.94 172 ASN A CA 1
ATOM 1350 C C . ASN A 1 172 ? -9.670 3.621 -9.451 1.00 96.94 172 ASN A C 1
ATOM 1352 O O . ASN A 1 172 ? -9.443 2.894 -10.419 1.00 96.94 172 ASN A O 1
ATOM 1356 N N . ALA A 1 173 ? -10.272 3.164 -8.349 1.00 96.19 173 ALA A N 1
ATOM 1357 C CA . ALA A 1 173 ? -10.537 1.746 -8.096 1.00 96.19 173 ALA A CA 1
ATOM 1358 C C . ALA A 1 173 ? -11.261 1.037 -9.263 1.00 96.19 173 ALA A C 1
ATOM 1360 O O . ALA A 1 173 ? -10.830 -0.029 -9.695 1.00 96.19 173 ALA A O 1
ATOM 1361 N N . GLU A 1 174 ? -12.277 1.671 -9.858 1.00 93.19 174 GLU A N 1
ATOM 1362 C CA . GLU A 1 174 ? -13.057 1.134 -10.993 1.00 93.19 174 GLU A CA 1
ATOM 1363 C C . GLU A 1 174 ? -12.234 0.904 -12.275 1.00 93.19 174 GLU A C 1
ATOM 1365 O O . GLU A 1 174 ? -12.584 0.083 -13.127 1.00 93.19 174 GLU A O 1
ATOM 1370 N N . LYS A 1 175 ? -11.123 1.632 -12.433 1.00 92.94 175 LYS A N 1
ATOM 1371 C CA . LYS A 1 175 ? -10.184 1.464 -13.552 1.00 92.94 175 LYS A CA 1
ATOM 1372 C C . LYS A 1 175 ? -9.114 0.415 -13.247 1.00 92.94 175 LYS A C 1
ATOM 1374 O O . LYS A 1 175 ? -8.433 -0.046 -14.159 1.00 92.94 175 LYS A O 1
ATOM 1379 N N . LEU A 1 176 ? -8.964 0.024 -11.984 1.00 94.19 176 LEU A N 1
ATOM 1380 C CA . LEU A 1 176 ? -7.965 -0.920 -11.485 1.00 94.19 176 LEU A CA 1
ATOM 1381 C C . LEU A 1 176 ? -8.596 -2.300 -11.269 1.00 94.19 176 LEU A C 1
ATOM 1383 O O . LEU A 1 176 ? -8.602 -2.834 -10.158 1.00 94.19 176 LEU A O 1
ATOM 1387 N N . LYS A 1 177 ? -9.105 -2.872 -12.363 1.00 89.50 177 LYS A N 1
ATOM 1388 C CA . LYS A 1 177 ? -9.716 -4.208 -12.451 1.00 89.50 177 LYS A CA 1
ATOM 1389 C C . LYS A 1 177 ? -8.948 -5.105 -13.424 1.00 89.50 177 LYS A C 1
ATOM 1391 O O . LYS A 1 177 ? -8.008 -4.648 -14.071 1.00 89.50 177 LYS A O 1
ATOM 1396 N N . GLY A 1 178 ? -9.305 -6.387 -13.491 1.00 89.38 178 GLY A N 1
ATOM 1397 C CA . GLY A 1 178 ? -8.726 -7.335 -14.448 1.00 89.38 178 GLY A CA 1
ATOM 1398 C C . GLY A 1 178 ? -7.193 -7.361 -14.426 1.00 89.38 178 GLY A C 1
ATOM 1399 O O . GLY A 1 178 ? -6.561 -7.500 -13.373 1.00 89.38 178 GLY A O 1
ATOM 1400 N N . ARG A 1 179 ? -6.575 -7.212 -15.599 1.00 89.88 179 ARG A N 1
ATOM 1401 C CA . ARG A 1 179 ? -5.116 -7.226 -15.747 1.00 89.88 179 ARG A CA 1
ATOM 1402 C C . ARG A 1 179 ? -4.429 -6.032 -15.075 1.00 89.88 179 ARG A C 1
ATOM 1404 O O . ARG A 1 179 ? -3.343 -6.217 -14.526 1.00 89.88 179 ARG A O 1
ATOM 1411 N N . ALA A 1 180 ? -5.044 -4.851 -15.070 1.00 92.25 180 ALA A N 1
ATOM 1412 C CA . ALA A 1 180 ? -4.532 -3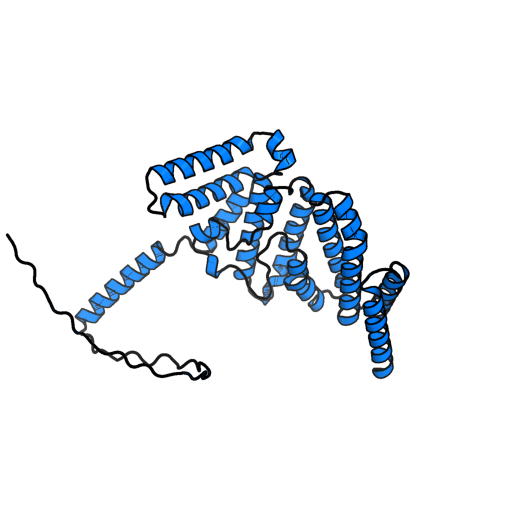.661 -14.394 1.00 92.25 180 ALA A CA 1
ATOM 1413 C C . ALA A 1 180 ? -4.415 -3.903 -12.883 1.00 92.25 180 ALA A C 1
ATOM 1415 O O . ALA A 1 180 ? -3.349 -3.685 -12.303 1.00 92.25 180 ALA A O 1
ATOM 1416 N N . ALA A 1 181 ? -5.460 -4.473 -12.268 1.00 92.38 181 ALA A N 1
ATOM 1417 C CA . ALA A 1 181 ? -5.422 -4.913 -10.871 1.00 92.38 181 ALA A CA 1
ATOM 1418 C C . ALA A 1 181 ? -4.314 -5.945 -10.635 1.00 92.38 181 ALA A C 1
ATOM 1420 O O . ALA A 1 181 ? -3.499 -5.797 -9.726 1.00 92.38 181 ALA A O 1
ATOM 1421 N N . GLY A 1 182 ? -4.259 -6.977 -11.483 1.00 92.75 182 GLY A N 1
ATOM 1422 C CA . GLY A 1 182 ? -3.290 -8.065 -11.367 1.00 92.75 182 GLY A CA 1
ATOM 1423 C C . GLY A 1 182 ? -1.837 -7.623 -11.544 1.00 92.75 182 GLY A C 1
ATOM 1424 O O . GLY A 1 182 ? -0.938 -8.272 -11.016 1.00 92.75 182 GLY A O 1
ATOM 1425 N N . MET A 1 183 ? -1.587 -6.531 -12.268 1.00 92.31 183 MET A N 1
ATOM 1426 C CA . MET A 1 183 ? -0.266 -5.920 -12.385 1.00 92.31 183 MET A CA 1
ATOM 1427 C C . MET A 1 183 ? 0.061 -5.059 -11.163 1.00 92.31 183 MET A C 1
ATOM 1429 O O . MET A 1 183 ? 1.144 -5.203 -10.597 1.00 92.31 183 MET A O 1
ATOM 1433 N N . LEU A 1 184 ? -0.874 -4.214 -10.718 1.00 95.50 184 LEU A N 1
ATOM 1434 C CA . LEU A 1 184 ? -0.677 -3.355 -9.552 1.00 95.50 184 LEU A CA 1
ATOM 1435 C C . LEU A 1 184 ? -0.508 -4.162 -8.253 1.00 95.50 184 LEU A C 1
ATOM 1437 O O . LEU A 1 184 ? 0.283 -3.781 -7.400 1.00 95.50 184 LEU A O 1
ATOM 1441 N N . ALA A 1 185 ? -1.181 -5.310 -8.123 1.00 93.75 185 ALA A N 1
ATOM 1442 C CA . ALA A 1 185 ? -1.098 -6.200 -6.960 1.00 93.75 185 ALA A CA 1
ATOM 1443 C C . ALA A 1 185 ? 0.249 -6.941 -6.807 1.00 93.75 185 ALA A C 1
ATOM 1445 O O . ALA A 1 185 ? 0.474 -7.633 -5.800 1.00 93.75 185 ALA A O 1
ATOM 1446 N N . ARG A 1 186 ? 1.129 -6.863 -7.814 1.00 94.81 186 ARG A N 1
ATOM 1447 C CA . ARG A 1 186 ? 2.436 -7.528 -7.783 1.00 94.81 186 ARG A CA 1
ATOM 1448 C C . ARG A 1 186 ? 3.377 -6.830 -6.821 1.00 94.81 186 ARG A C 1
ATOM 1450 O O . ARG A 1 186 ? 3.326 -5.619 -6.635 1.00 94.81 186 ARG A O 1
ATOM 1457 N N . ASP A 1 187 ? 4.264 -7.631 -6.251 1.00 96.56 187 ASP A N 1
ATOM 1458 C CA . ASP A 1 187 ? 5.386 -7.135 -5.471 1.00 96.56 187 ASP A CA 1
ATOM 1459 C C . ASP A 1 187 ? 6.272 -6.222 -6.331 1.00 96.56 187 ASP A C 1
ATOM 1461 O O . ASP A 1 187 ? 6.632 -6.594 -7.452 1.00 96.56 187 ASP A O 1
ATOM 1465 N N . VAL A 1 188 ? 6.618 -5.036 -5.822 1.00 96.38 188 VAL A N 1
ATOM 1466 C CA . VAL A 1 188 ? 7.458 -4.087 -6.570 1.00 96.38 188 VAL A CA 1
ATOM 1467 C C . VAL A 1 188 ? 8.892 -4.578 -6.758 1.00 96.38 188 VAL A C 1
ATOM 1469 O O . VAL A 1 188 ? 9.538 -4.164 -7.716 1.00 96.38 188 VAL A O 1
ATOM 1472 N N . GLY A 1 189 ? 9.381 -5.482 -5.903 1.00 94.25 189 GLY A N 1
ATOM 1473 C CA . GLY A 1 189 ? 10.683 -6.134 -6.046 1.00 94.25 189 GLY A CA 1
ATOM 1474 C C . GLY A 1 189 ? 10.763 -7.029 -7.280 1.00 94.25 189 GLY A C 1
ATOM 1475 O O . GLY A 1 189 ? 11.804 -7.113 -7.913 1.00 94.25 189 GLY A O 1
ATOM 1476 N N . GLY A 1 190 ? 9.644 -7.627 -7.698 1.00 91.19 190 GLY A N 1
ATOM 1477 C CA . GLY A 1 190 ? 9.563 -8.424 -8.929 1.00 91.19 190 GLY A CA 1
ATOM 1478 C C . GLY A 1 190 ? 9.378 -7.604 -10.211 1.00 91.19 190 GLY A C 1
ATOM 1479 O O . GLY A 1 190 ? 9.002 -8.161 -11.244 1.00 91.19 190 GLY A O 1
ATOM 1480 N N . SER A 1 191 ? 9.542 -6.281 -10.153 1.00 93.25 191 SER A N 1
ATOM 1481 C CA . SER A 1 191 ? 9.369 -5.404 -11.310 1.00 93.25 191 SER A CA 1
ATOM 1482 C C . SER A 1 191 ? 10.584 -5.468 -12.248 1.00 93.25 191 SER A C 1
ATOM 1484 O O . SER A 1 191 ? 11.715 -5.399 -11.766 1.00 93.25 191 SER A O 1
ATOM 1486 N N . PRO A 1 192 ? 10.398 -5.452 -13.584 1.00 92.50 192 PRO A N 1
ATOM 1487 C CA . PRO A 1 192 ? 11.499 -5.307 -14.538 1.00 92.50 192 PRO A CA 1
ATOM 1488 C C . PRO A 1 192 ? 12.374 -4.078 -14.280 1.00 92.50 192 P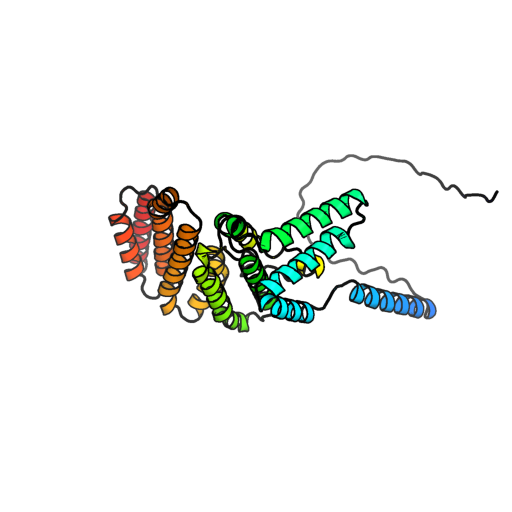RO A C 1
ATOM 1490 O O . PRO A 1 192 ? 13.550 -4.077 -14.623 1.00 92.50 192 PRO A O 1
ATOM 1493 N N . VAL A 1 193 ? 11.825 -3.030 -13.655 1.00 94.25 193 VAL A N 1
ATOM 1494 C CA . VAL A 1 193 ? 12.602 -1.854 -13.244 1.00 94.25 193 VAL A CA 1
ATOM 1495 C C . VAL A 1 193 ? 13.636 -2.221 -12.179 1.00 94.25 193 VAL A C 1
ATOM 1497 O O . VAL A 1 193 ? 14.774 -1.755 -12.235 1.00 94.25 193 VAL A O 1
ATOM 1500 N N . VAL A 1 194 ? 13.265 -3.071 -11.220 1.00 94.50 194 VAL A N 1
ATOM 1501 C CA . VAL A 1 194 ? 14.165 -3.483 -10.142 1.00 94.50 194 VAL A CA 1
ATOM 1502 C C . VAL A 1 194 ? 15.337 -4.296 -10.689 1.00 94.50 194 VAL A C 1
ATOM 1504 O O . VAL A 1 194 ? 16.488 -4.019 -10.338 1.00 94.50 194 VAL A O 1
ATOM 1507 N N . ASP A 1 195 ? 15.062 -5.202 -11.625 1.00 91.75 195 ASP A N 1
ATOM 1508 C CA . ASP A 1 195 ? 16.075 -5.996 -12.326 1.00 91.75 195 ASP A CA 1
ATOM 1509 C C . ASP A 1 195 ? 16.948 -5.142 -13.260 1.00 91.75 195 ASP A C 1
ATOM 1511 O O . ASP A 1 195 ? 18.177 -5.273 -13.290 1.00 91.75 195 ASP A O 1
ATOM 1515 N N . ALA A 1 196 ? 16.333 -4.221 -14.010 1.00 90.94 196 ALA A N 1
ATOM 1516 C CA . ALA A 1 196 ? 17.028 -3.329 -14.936 1.00 90.94 196 ALA A CA 1
ATOM 1517 C C . ALA A 1 196 ? 18.096 -2.500 -14.212 1.00 90.94 196 ALA A C 1
ATOM 1519 O O . ALA A 1 196 ? 19.218 -2.371 -14.707 1.00 90.94 196 ALA A O 1
ATOM 1520 N N . TYR A 1 197 ? 17.781 -2.003 -13.017 1.00 91.06 197 TYR A N 1
ATOM 1521 C CA . TYR A 1 197 ? 18.678 -1.152 -12.235 1.00 91.06 197 TYR A CA 1
ATOM 1522 C C . TYR A 1 197 ? 19.417 -1.877 -11.102 1.00 91.06 197 TYR A C 1
ATOM 1524 O O . TYR A 1 197 ? 20.212 -1.244 -10.413 1.00 91.06 197 TYR A O 1
ATOM 1532 N N . GLN A 1 198 ? 19.204 -3.186 -10.920 1.00 89.44 198 GLN A N 1
ATOM 1533 C CA . GLN A 1 198 ? 19.822 -3.995 -9.858 1.00 89.44 198 GLN A CA 1
ATOM 1534 C C . GLN A 1 198 ? 19.612 -3.407 -8.447 1.00 89.44 198 GLN A C 1
ATOM 1536 O O . GLN A 1 198 ? 20.509 -3.402 -7.599 1.00 89.44 198 GLN A O 1
ATOM 1541 N N . ILE A 1 199 ? 18.406 -2.899 -8.185 1.00 90.94 199 ILE A N 1
ATOM 1542 C CA . ILE A 1 199 ? 18.051 -2.194 -6.938 1.00 90.94 199 ILE A CA 1
ATOM 1543 C C . ILE A 1 199 ? 17.359 -3.092 -5.906 1.00 90.94 199 ILE A C 1
ATOM 1545 O O . ILE A 1 199 ? 16.899 -2.589 -4.887 1.00 90.94 199 ILE A O 1
ATOM 1549 N N . GLN A 1 200 ? 17.324 -4.412 -6.120 1.00 92.12 200 GLN A N 1
ATOM 1550 C CA . GLN A 1 200 ? 16.625 -5.368 -5.246 1.00 92.12 200 GLN A CA 1
ATOM 1551 C C . GLN A 1 200 ? 17.023 -5.239 -3.768 1.00 92.12 200 GLN A C 1
ATOM 1553 O O . GLN A 1 200 ? 16.185 -5.355 -2.882 1.00 92.12 200 GLN A O 1
ATOM 1558 N N . ARG A 1 201 ? 18.300 -4.947 -3.496 1.00 89.50 201 ARG A N 1
ATOM 1559 C CA . ARG A 1 201 ? 18.833 -4.762 -2.135 1.00 89.50 201 ARG A CA 1
ATOM 1560 C C . ARG A 1 201 ? 18.221 -3.587 -1.362 1.00 89.50 201 ARG A C 1
ATOM 1562 O O . ARG A 1 201 ? 18.408 -3.520 -0.157 1.00 89.50 201 ARG A O 1
ATOM 1569 N N . PHE A 1 202 ? 17.551 -2.664 -2.048 1.00 90.50 202 PHE A N 1
ATOM 1570 C CA . PHE A 1 202 ? 16.915 -1.483 -1.460 1.00 90.50 202 PHE A CA 1
ATOM 1571 C C . PHE A 1 202 ? 15.399 -1.659 -1.283 1.00 90.50 202 PHE A C 1
ATOM 1573 O O . PHE A 1 202 ? 14.709 -0.716 -0.908 1.00 90.50 202 PHE A O 1
ATOM 1580 N N . ILE A 1 203 ? 14.866 -2.843 -1.598 1.00 91.81 203 ILE A N 1
ATOM 1581 C CA . ILE A 1 203 ? 13.436 -3.137 -1.543 1.00 91.81 203 ILE A CA 1
ATOM 1582 C C . ILE A 1 203 ? 13.120 -3.957 -0.292 1.00 91.81 203 ILE A C 1
ATOM 1584 O O . ILE A 1 203 ? 13.701 -5.017 -0.066 1.00 91.81 203 ILE A O 1
ATOM 1588 N N . GLY A 1 204 ? 12.133 -3.491 0.473 1.00 85.19 204 GLY A N 1
ATOM 1589 C CA . GLY A 1 204 ? 11.575 -4.203 1.621 1.00 85.19 204 GLY A CA 1
ATOM 1590 C C . GLY A 1 204 ? 12.146 -3.785 2.977 1.00 85.19 204 GLY A C 1
ATOM 1591 O O . GLY A 1 204 ? 12.999 -2.911 3.092 1.00 85.19 204 GLY A O 1
ATOM 1592 N N . GLY A 1 205 ? 11.602 -4.400 4.026 1.00 85.25 205 GLY A N 1
ATOM 1593 C CA . GLY A 1 205 ? 11.919 -4.132 5.427 1.00 85.25 205 GLY A CA 1
ATOM 1594 C C . GLY A 1 205 ? 10.796 -4.636 6.341 1.00 85.25 205 GLY A C 1
ATOM 1595 O O . GLY A 1 205 ? 9.690 -4.886 5.856 1.00 85.25 205 GLY A O 1
ATOM 1596 N N . PRO A 1 206 ? 11.042 -4.813 7.650 1.00 86.06 206 PRO A N 1
ATOM 1597 C CA . PRO A 1 206 ? 10.008 -5.278 8.578 1.00 86.06 206 PRO A CA 1
ATOM 1598 C C . PRO A 1 206 ? 8.843 -4.281 8.703 1.00 86.06 206 PRO A C 1
ATOM 1600 O O . PRO A 1 206 ? 7.690 -4.699 8.780 1.00 86.06 206 PRO A O 1
ATOM 1603 N N . ASP A 1 207 ? 9.134 -2.981 8.615 1.00 91.25 207 ASP A N 1
ATOM 1604 C CA . ASP A 1 207 ? 8.163 -1.896 8.843 1.00 91.25 207 ASP A CA 1
ATOM 1605 C C . ASP A 1 207 ? 7.508 -1.384 7.548 1.00 91.25 207 ASP A C 1
ATOM 1607 O O . ASP A 1 207 ? 6.858 -0.341 7.534 1.00 91.25 207 ASP A O 1
ATOM 1611 N N . TRP A 1 208 ? 7.725 -2.068 6.422 1.00 94.88 208 TRP A N 1
ATOM 1612 C CA . TRP A 1 208 ? 7.229 -1.637 5.117 1.00 94.88 208 TRP A CA 1
ATOM 1613 C C . TRP A 1 208 ? 6.700 -2.829 4.322 1.00 94.88 208 TRP A C 1
ATOM 1615 O O . TRP A 1 208 ? 7.216 -3.944 4.421 1.00 94.88 208 TRP A O 1
ATOM 1625 N N . THR A 1 209 ? 5.652 -2.611 3.532 1.00 95.50 209 THR A N 1
ATOM 1626 C CA . THR A 1 209 ? 5.149 -3.617 2.590 1.00 95.50 209 THR A CA 1
ATOM 1627 C C . THR A 1 209 ? 5.607 -3.286 1.180 1.00 95.50 209 THR A C 1
ATOM 1629 O O . THR A 1 209 ? 5.665 -2.136 0.774 1.00 95.50 209 THR A O 1
ATOM 1632 N N . THR A 1 210 ? 5.961 -4.306 0.414 1.00 96.25 210 THR A N 1
ATOM 1633 C CA . THR A 1 210 ? 6.400 -4.189 -0.983 1.00 96.25 210 THR A CA 1
ATOM 1634 C C . THR A 1 210 ? 5.237 -4.354 -1.962 1.00 96.25 210 THR A C 1
ATOM 1636 O O . THR A 1 210 ? 5.432 -4.352 -3.178 1.00 96.25 210 THR A O 1
ATOM 1639 N N . ARG A 1 211 ? 4.008 -4.504 -1.450 1.00 97.00 211 ARG A N 1
ATOM 1640 C CA . ARG A 1 211 ? 2.810 -4.783 -2.244 1.00 97.00 211 ARG A CA 1
ATOM 1641 C C . ARG A 1 211 ? 1.905 -3.546 -2.320 1.00 97.00 211 ARG A C 1
ATOM 1643 O O . ARG A 1 211 ? 1.341 -3.162 -1.296 1.00 97.00 211 ARG A O 1
ATOM 1650 N N . PRO A 1 212 ? 1.686 -2.968 -3.515 1.00 97.06 212 PRO A N 1
ATOM 1651 C CA . PRO A 1 212 ? 0.969 -1.697 -3.663 1.00 97.06 212 PRO A CA 1
ATOM 1652 C C . PRO A 1 212 ? -0.526 -1.728 -3.303 1.00 97.06 212 PRO A C 1
ATOM 1654 O O . PRO A 1 212 ? -1.116 -0.683 -3.060 1.00 97.06 212 PRO A O 1
ATOM 1657 N N . LEU A 1 213 ? -1.153 -2.908 -3.254 1.00 96.44 213 LEU A N 1
ATOM 1658 C CA . LEU A 1 213 ? -2.568 -3.066 -2.871 1.00 96.44 213 LEU A CA 1
ATOM 1659 C C . LEU A 1 213 ? -2.767 -3.751 -1.513 1.00 96.44 213 LEU A C 1
ATOM 1661 O O . LEU A 1 213 ? -3.896 -4.056 -1.139 1.00 96.44 213 LEU A O 1
ATOM 1665 N N . ASP A 1 214 ? -1.693 -4.008 -0.765 1.00 96.38 214 ASP A N 1
ATOM 1666 C CA . ASP A 1 214 ? -1.792 -4.627 0.559 1.00 96.38 214 ASP A CA 1
ATOM 1667 C C . ASP A 1 214 ? -2.016 -3.561 1.634 1.00 96.38 214 ASP A C 1
ATOM 1669 O O . ASP A 1 214 ? -1.144 -3.263 2.453 1.00 96.38 214 ASP A O 1
ATOM 1673 N N . PHE A 1 215 ? -3.198 -2.942 1.593 1.00 96.88 215 PHE A N 1
ATOM 1674 C CA . PHE A 1 215 ? -3.577 -1.899 2.543 1.00 96.88 215 PHE A CA 1
ATOM 1675 C C . PHE A 1 215 ? -3.503 -2.391 3.985 1.00 96.88 215 PHE A C 1
ATOM 1677 O O . PHE A 1 215 ? -3.032 -1.656 4.846 1.00 96.88 215 PHE A O 1
ATOM 1684 N N . GLY A 1 216 ? -3.869 -3.646 4.248 1.00 96.44 216 GLY A N 1
ATOM 1685 C CA . GLY A 1 216 ? -3.730 -4.220 5.580 1.00 96.44 216 GLY A CA 1
ATOM 1686 C C . GLY A 1 216 ? -2.308 -4.058 6.113 1.00 96.44 216 GLY A C 1
ATOM 1687 O O . GLY A 1 216 ? -2.109 -3.416 7.142 1.00 96.44 216 GLY A O 1
ATOM 1688 N N . GLN A 1 217 ? -1.309 -4.507 5.349 1.00 96.38 217 GLN A N 1
ATOM 1689 C CA . GLN A 1 217 ? 0.090 -4.362 5.750 1.00 96.38 217 GLN A CA 1
ATOM 1690 C C . GLN A 1 217 ? 0.601 -2.916 5.720 1.00 96.38 217 GLN A C 1
ATOM 1692 O O . GLN A 1 217 ? 1.476 -2.582 6.516 1.00 96.38 217 GLN A O 1
ATOM 1697 N N . MET A 1 218 ? 0.082 -2.040 4.850 1.00 97.62 218 MET A N 1
ATOM 1698 C CA . MET A 1 218 ? 0.427 -0.608 4.897 1.00 97.62 218 MET A CA 1
ATOM 1699 C C . MET A 1 218 ? 0.021 0.011 6.234 1.00 97.62 218 MET A C 1
ATOM 1701 O O . MET A 1 218 ? 0.791 0.765 6.834 1.00 97.62 218 MET A O 1
ATOM 1705 N N . TRP A 1 219 ? -1.172 -0.330 6.723 1.00 97.94 219 TRP A N 1
ATOM 1706 C CA . TRP A 1 219 ? -1.630 0.129 8.025 1.00 97.94 219 TRP A CA 1
ATOM 1707 C C . TRP A 1 219 ? -0.899 -0.557 9.172 1.00 97.94 219 TRP A C 1
ATOM 1709 O O . TRP A 1 219 ? -0.394 0.133 10.052 1.00 97.94 219 TRP A O 1
ATOM 1719 N N . ASP A 1 220 ? -0.791 -1.882 9.139 1.00 96.88 220 ASP A N 1
ATOM 1720 C CA . ASP A 1 220 ? -0.236 -2.672 10.240 1.00 96.88 220 ASP A CA 1
ATOM 1721 C C . ASP A 1 220 ? 1.261 -2.414 10.456 1.00 96.88 220 ASP A C 1
ATOM 1723 O O . ASP A 1 220 ? 1.713 -2.329 11.598 1.00 96.88 220 ASP A O 1
ATOM 1727 N N . ARG A 1 221 ? 2.038 -2.256 9.376 1.00 95.62 221 ARG A N 1
ATOM 1728 C CA . ARG A 1 221 ? 3.499 -2.097 9.462 1.00 95.62 221 ARG A CA 1
ATOM 1729 C C . ARG A 1 221 ? 3.958 -0.653 9.555 1.00 95.62 221 ARG A C 1
ATOM 1731 O O . ARG A 1 221 ? 5.021 -0.406 10.116 1.00 95.62 221 ARG A O 1
ATOM 1738 N N . PHE A 1 222 ? 3.186 0.282 8.999 1.00 95.69 222 PHE A N 1
ATOM 1739 C CA . PHE A 1 222 ? 3.634 1.662 8.852 1.00 95.69 222 PHE A CA 1
ATOM 1740 C C . PHE A 1 222 ? 2.677 2.680 9.471 1.00 95.69 222 PHE A C 1
ATOM 1742 O O . PHE A 1 222 ? 3.071 3.389 10.393 1.00 95.69 222 PHE A O 1
ATOM 1749 N N . ILE A 1 223 ? 1.423 2.764 9.018 1.00 97.00 223 ILE A N 1
ATOM 1750 C CA . ILE A 1 223 ? 0.534 3.865 9.432 1.00 97.00 223 ILE A CA 1
ATOM 1751 C C . ILE A 1 223 ? 0.184 3.764 10.924 1.00 97.00 223 ILE A C 1
ATOM 1753 O O . ILE A 1 223 ? 0.454 4.696 11.679 1.00 97.00 223 ILE A O 1
ATOM 1757 N N . LEU A 1 224 ? -0.369 2.639 11.384 1.00 96.75 224 LEU A N 1
ATOM 1758 C CA . LEU A 1 224 ? -0.823 2.490 12.770 1.00 96.75 224 LEU A CA 1
ATOM 1759 C C . LEU A 1 224 ? 0.310 2.624 13.803 1.00 96.75 224 LEU A C 1
ATOM 1761 O O . LEU A 1 224 ? 0.078 3.306 14.803 1.00 96.75 224 LEU A O 1
ATOM 1765 N N . PRO A 1 225 ? 1.520 2.058 13.599 1.00 94.94 225 PRO A N 1
ATOM 1766 C CA . PRO A 1 225 ? 2.639 2.279 14.514 1.00 94.94 225 PRO A CA 1
ATOM 1767 C C . PRO A 1 225 ? 3.007 3.758 14.686 1.00 94.94 225 PRO A C 1
ATOM 1769 O O . PRO A 1 225 ? 3.100 4.215 15.824 1.00 94.94 225 PRO A O 1
ATOM 1772 N N . ASN A 1 226 ? 3.129 4.522 13.591 1.00 93.56 226 ASN A N 1
ATOM 1773 C CA . ASN A 1 226 ? 3.460 5.951 13.673 1.00 93.56 226 ASN A CA 1
ATOM 1774 C C . ASN A 1 226 ? 2.358 6.743 14.398 1.00 93.56 226 ASN A C 1
ATOM 1776 O O . ASN A 1 226 ? 2.639 7.548 15.284 1.00 93.56 226 ASN A O 1
ATOM 1780 N N . TYR A 1 227 ? 1.088 6.472 14.084 1.00 95.00 227 TYR A N 1
ATOM 1781 C CA . TYR A 1 227 ? -0.036 7.136 14.744 1.00 95.00 227 TYR A CA 1
ATOM 1782 C C . TYR A 1 227 ? -0.151 6.781 16.226 1.00 95.00 227 TYR A C 1
ATOM 1784 O O . TYR A 1 227 ? -0.467 7.642 17.038 1.00 95.00 227 TYR A O 1
ATOM 1792 N N . ARG A 1 228 ? 0.142 5.538 16.611 1.00 94.25 228 ARG A N 1
ATOM 1793 C CA . ARG A 1 228 ? 0.113 5.116 18.016 1.00 94.25 228 ARG A CA 1
ATOM 1794 C C . ARG A 1 228 ? 1.105 5.905 18.867 1.00 94.25 228 ARG A C 1
ATOM 1796 O O . ARG A 1 228 ? 0.800 6.216 20.012 1.00 94.25 228 ARG A O 1
ATOM 1803 N N . GLU A 1 229 ? 2.282 6.189 18.323 1.00 89.38 229 GLU A N 1
ATOM 1804 C CA . GLU A 1 229 ? 3.351 6.880 19.045 1.00 89.38 229 GLU A CA 1
ATOM 1805 C C . GLU A 1 229 ? 3.130 8.391 19.121 1.00 89.38 229 GLU A C 1
ATOM 1807 O O . GLU A 1 229 ? 3.517 9.017 20.105 1.00 89.38 229 GLU A O 1
ATOM 1812 N N . GLN A 1 230 ? 2.498 8.975 18.104 1.00 89.75 230 GLN A N 1
ATOM 1813 C CA . GLN A 1 230 ? 2.465 10.427 17.937 1.00 89.75 230 GLN A CA 1
ATOM 1814 C C . GLN A 1 230 ? 1.078 11.048 18.115 1.00 89.75 230 GLN A C 1
ATOM 1816 O O . GLN A 1 230 ? 0.978 12.181 18.579 1.00 89.75 230 GLN A O 1
ATOM 1821 N N . LYS A 1 231 ? 0.023 10.332 17.707 1.00 93.44 231 LYS A N 1
ATOM 1822 C CA . LYS A 1 231 ? -1.365 10.819 17.613 1.00 93.44 231 LYS A CA 1
ATOM 1823 C C . LYS A 1 231 ? -2.374 9.704 17.931 1.00 93.44 231 LYS A C 1
ATOM 1825 O O . LYS A 1 231 ? -3.159 9.303 17.059 1.00 93.44 231 LYS A O 1
ATOM 1830 N N . PRO A 1 232 ? -2.342 9.132 19.150 1.00 94.31 232 PRO A N 1
ATOM 1831 C CA . PRO A 1 232 ? -3.187 7.997 19.521 1.00 94.31 232 PRO A CA 1
ATOM 1832 C C . PRO A 1 232 ? -4.693 8.286 19.385 1.00 94.31 232 PRO A C 1
ATOM 1834 O O . PRO A 1 232 ? -5.482 7.376 19.131 1.00 94.31 232 PRO A O 1
ATOM 1837 N N . GLU A 1 233 ? -5.108 9.546 19.499 1.00 95.12 233 GLU A N 1
ATOM 1838 C CA . GLU A 1 233 ? -6.478 10.010 19.282 1.00 95.12 233 GLU A CA 1
ATOM 1839 C C . GLU A 1 233 ? -6.983 9.815 17.845 1.00 95.12 233 GLU A C 1
ATOM 1841 O O . GLU A 1 233 ? -8.181 9.618 17.640 1.00 95.12 233 GLU A O 1
ATOM 1846 N N . GLU A 1 234 ? -6.087 9.789 16.854 1.00 96.25 234 GLU A N 1
ATOM 1847 C CA . GLU A 1 234 ? -6.431 9.571 15.446 1.00 96.25 234 GLU A CA 1
ATOM 1848 C C . GLU A 1 234 ? -6.470 8.076 15.063 1.00 96.25 234 GLU A C 1
ATOM 1850 O O . GLU A 1 234 ? -6.878 7.736 13.951 1.00 96.25 234 GLU A O 1
ATOM 1855 N N . LEU A 1 235 ? -6.112 7.151 15.968 1.00 97.06 235 LEU A N 1
ATOM 1856 C CA . LEU A 1 235 ? -6.057 5.709 15.667 1.00 97.06 235 LEU A CA 1
ATOM 1857 C C . LEU A 1 235 ? -7.390 5.138 15.177 1.00 97.06 235 LEU A C 1
ATOM 1859 O O . LEU A 1 235 ? -7.405 4.300 14.273 1.00 97.06 235 LEU A O 1
ATOM 1863 N N . ALA A 1 236 ? -8.507 5.584 15.756 1.00 96.75 236 ALA A N 1
ATOM 1864 C CA . ALA A 1 236 ? -9.833 5.140 15.335 1.00 96.75 236 ALA A CA 1
ATOM 1865 C C . ALA A 1 236 ? -10.122 5.566 13.888 1.00 96.75 236 ALA A C 1
ATOM 1867 O O . ALA A 1 236 ? -10.525 4.737 13.073 1.00 96.75 236 ALA A O 1
ATOM 1868 N N . ALA A 1 237 ? -9.812 6.823 13.554 1.00 97.38 237 ALA A N 1
ATOM 1869 C CA . ALA A 1 237 ? -9.977 7.359 12.209 1.00 97.38 237 ALA A CA 1
ATOM 1870 C C . ALA A 1 237 ? -9.075 6.647 11.189 1.00 97.38 237 ALA A C 1
ATOM 1872 O O . ALA A 1 237 ? -9.510 6.374 10.072 1.00 97.38 237 ALA A O 1
ATOM 1873 N N . GLN A 1 238 ? -7.842 6.286 11.566 1.00 97.88 238 GLN A N 1
ATOM 1874 C CA . GLN A 1 238 ? -6.959 5.521 10.681 1.00 97.88 238 GLN A CA 1
ATOM 1875 C C . GLN A 1 238 ? -7.491 4.110 10.415 1.00 97.88 238 GLN A C 1
ATOM 1877 O O . GLN A 1 238 ? -7.437 3.649 9.277 1.00 97.88 238 GLN A O 1
ATOM 1882 N N . TRP A 1 239 ? -8.056 3.432 11.414 1.00 97.75 239 TRP A N 1
ATOM 1883 C CA . TRP A 1 239 ? -8.732 2.152 11.189 1.00 97.75 239 TRP A CA 1
ATOM 1884 C C . TRP A 1 239 ? -9.964 2.281 10.293 1.00 97.75 239 TRP A C 1
ATOM 1886 O O . TRP A 1 239 ? -10.176 1.439 9.421 1.00 97.75 239 TRP A O 1
ATOM 1896 N N . ASP A 1 240 ? -10.753 3.339 10.467 1.00 98.00 240 ASP A N 1
ATOM 1897 C CA . ASP A 1 240 ? -11.908 3.606 9.609 1.00 98.00 240 ASP A CA 1
ATOM 1898 C C . ASP A 1 240 ? -11.467 3.869 8.159 1.00 98.00 240 ASP A C 1
ATOM 1900 O O . ASP A 1 240 ? -12.066 3.343 7.219 1.00 98.00 240 ASP A O 1
ATOM 1904 N N . ALA A 1 241 ? -10.353 4.584 7.969 1.00 98.31 241 ALA A N 1
ATOM 1905 C CA . ALA A 1 241 ? -9.739 4.788 6.660 1.00 98.31 241 ALA A CA 1
ATOM 1906 C C . ALA A 1 241 ? -9.257 3.471 6.025 1.00 98.31 241 ALA A C 1
ATOM 1908 O O . ALA A 1 241 ? -9.485 3.266 4.831 1.00 98.31 241 ALA A O 1
ATOM 1909 N N . ARG A 1 242 ? -8.666 2.552 6.807 1.00 98.19 242 ARG A N 1
ATOM 1910 C CA . ARG A 1 242 ? -8.299 1.202 6.338 1.00 98.19 242 ARG A CA 1
ATOM 1911 C C . ARG A 1 242 ? -9.524 0.423 5.873 1.00 98.19 242 ARG A C 1
ATOM 1913 O O . ARG A 1 242 ? -9.534 -0.082 4.754 1.00 98.19 242 ARG A O 1
ATOM 1920 N N . ILE A 1 243 ? -10.560 0.341 6.711 1.00 98.38 243 ILE A N 1
ATOM 1921 C CA . ILE A 1 243 ? -11.802 -0.381 6.394 1.00 98.38 243 ILE A CA 1
ATOM 1922 C C . ILE A 1 243 ? -12.429 0.178 5.114 1.00 98.38 243 ILE A C 1
ATOM 1924 O O . ILE A 1 243 ? -12.851 -0.588 4.248 1.00 98.38 243 ILE A O 1
ATOM 1928 N N . ASN A 1 244 ? -12.457 1.504 4.968 1.00 98.06 244 ASN A N 1
ATOM 1929 C CA . ASN A 1 244 ? -12.964 2.153 3.765 1.00 98.06 244 ASN A CA 1
ATOM 1930 C C . ASN A 1 244 ? -12.115 1.832 2.525 1.00 98.06 244 ASN A C 1
ATOM 1932 O O . ASN A 1 244 ? -12.670 1.563 1.459 1.00 98.06 244 ASN A O 1
ATOM 1936 N N . ALA A 1 245 ? -10.785 1.835 2.653 1.00 97.88 245 ALA A N 1
ATOM 1937 C CA . ALA A 1 245 ? -9.878 1.505 1.559 1.00 97.88 245 ALA A CA 1
ATOM 1938 C C . ALA A 1 245 ? -10.070 0.056 1.084 1.00 97.88 245 ALA A C 1
ATOM 1940 O O . ALA A 1 245 ? -10.247 -0.190 -0.111 1.00 97.88 245 ALA A O 1
ATOM 1941 N N . GLU A 1 246 ? -10.106 -0.894 2.022 1.00 96.88 246 GLU A N 1
ATOM 1942 C CA . GLU A 1 246 ? -10.370 -2.302 1.725 1.00 96.88 246 GLU A CA 1
ATOM 1943 C C . GLU A 1 246 ? -11.757 -2.479 1.093 1.00 96.88 246 GLU A C 1
ATOM 1945 O O . GLU A 1 246 ? -11.867 -3.079 0.026 1.00 96.88 246 GLU A O 1
ATOM 1950 N N . GLY A 1 247 ? -12.806 -1.895 1.679 1.00 97.00 247 GLY A N 1
ATOM 1951 C CA . GLY A 1 247 ? -14.169 -1.988 1.152 1.00 97.00 247 GLY A CA 1
ATOM 1952 C C . GLY A 1 247 ? -14.323 -1.409 -0.257 1.00 97.00 247 GLY A C 1
ATOM 1953 O O . GLY A 1 247 ? -14.964 -2.027 -1.106 1.00 97.00 247 GLY A O 1
ATOM 1954 N N . THR A 1 248 ? -13.691 -0.266 -0.535 1.00 97.06 248 THR A N 1
ATOM 1955 C CA . THR A 1 248 ? -13.717 0.383 -1.857 1.00 97.06 248 THR A CA 1
ATOM 1956 C C . THR A 1 248 ? -13.058 -0.496 -2.917 1.00 97.06 248 THR A C 1
ATOM 1958 O O . THR A 1 248 ? -13.646 -0.735 -3.970 1.00 97.06 248 THR A O 1
ATOM 1961 N N . MET A 1 249 ? -11.868 -1.039 -2.636 1.00 95.00 249 MET A N 1
ATOM 1962 C CA . MET A 1 249 ? -11.182 -1.911 -3.595 1.00 95.00 249 MET A CA 1
ATOM 1963 C C . MET A 1 249 ? -11.902 -3.240 -3.791 1.00 95.00 249 MET A C 1
ATOM 1965 O O . MET A 1 249 ? -12.007 -3.710 -4.921 1.00 95.00 249 MET A O 1
ATOM 1969 N N . ARG A 1 250 ? -12.435 -3.839 -2.718 1.00 94.75 250 ARG A N 1
ATOM 1970 C CA . ARG A 1 250 ? -13.223 -5.077 -2.805 1.00 94.75 250 ARG A CA 1
ATOM 1971 C C . ARG A 1 250 ? -14.446 -4.871 -3.689 1.00 94.75 250 ARG A C 1
ATOM 1973 O O . ARG A 1 250 ? -14.655 -5.661 -4.598 1.00 94.75 250 ARG A O 1
ATOM 1980 N N . LYS A 1 251 ? -15.186 -3.779 -3.484 1.00 95.06 251 LYS A N 1
ATOM 1981 C CA . LYS A 1 251 ? -16.353 -3.435 -4.303 1.00 95.06 251 LYS A CA 1
ATOM 1982 C C . LYS A 1 251 ? -16.006 -3.260 -5.784 1.00 95.06 251 LYS A C 1
ATOM 1984 O O . LYS A 1 251 ? -16.743 -3.741 -6.631 1.00 95.06 251 LYS A O 1
ATOM 1989 N N . ALA A 1 252 ? -14.890 -2.599 -6.087 1.00 92.31 252 ALA A N 1
ATOM 1990 C CA . ALA A 1 252 ? -14.474 -2.352 -7.467 1.00 92.31 252 ALA A CA 1
ATOM 1991 C C . ALA A 1 252 ? -13.944 -3.609 -8.185 1.00 92.31 252 ALA A C 1
ATOM 1993 O O . ALA A 1 252 ? -13.995 -3.700 -9.411 1.00 92.31 252 ALA A O 1
ATOM 1994 N N . GLN A 1 253 ? -13.391 -4.572 -7.440 1.00 89.25 253 GLN A N 1
ATOM 1995 C CA . GLN A 1 253 ? -12.721 -5.745 -8.014 1.00 89.25 253 GLN A CA 1
ATOM 1996 C C . GLN A 1 253 ? -13.563 -7.021 -7.989 1.00 89.25 253 GLN A C 1
ATOM 1998 O O . GLN A 1 253 ? -13.283 -7.938 -8.763 1.00 89.25 253 GLN A O 1
ATOM 2003 N N . MET A 1 254 ? -14.555 -7.108 -7.103 1.00 90.88 254 MET A N 1
ATOM 2004 C CA . MET A 1 254 ? -15.378 -8.301 -6.927 1.00 90.88 254 MET A CA 1
ATOM 2005 C C . MET A 1 254 ? -16.722 -8.171 -7.647 1.00 90.88 254 MET A C 1
ATOM 2007 O O . MET A 1 254 ? -17.318 -7.095 -7.658 1.00 90.88 254 MET A O 1
ATOM 2011 N N . PRO A 1 255 ? -17.261 -9.276 -8.186 1.00 91.75 255 PRO A N 1
ATOM 2012 C CA . PRO A 1 255 ? -18.667 -9.348 -8.552 1.00 91.75 255 PRO A CA 1
ATOM 2013 C C . PRO A 1 255 ? -19.579 -9.074 -7.346 1.00 91.75 255 PRO A C 1
ATOM 2015 O O . PRO A 1 255 ? -19.279 -9.485 -6.224 1.00 91.75 255 PRO A O 1
ATOM 2018 N N . GLU A 1 256 ? -20.742 -8.463 -7.586 1.00 94.06 256 GLU A N 1
ATOM 2019 C CA . GLU A 1 256 ? -21.696 -8.085 -6.528 1.00 94.06 256 GLU A CA 1
ATOM 2020 C C . GLU A 1 256 ? -22.041 -9.233 -5.550 1.00 94.06 256 GLU A C 1
ATOM 2022 O O . GLU A 1 256 ? -21.994 -9.004 -4.341 1.00 94.06 256 GLU A O 1
ATOM 2027 N N . PRO A 1 257 ? -22.314 -10.483 -5.989 1.00 96.50 257 PRO A N 1
ATOM 2028 C CA . PRO A 1 257 ? -22.599 -11.572 -5.050 1.00 96.50 257 PRO A CA 1
ATOM 2029 C C . PRO A 1 257 ? -21.431 -11.882 -4.102 1.00 96.50 257 PRO A C 1
ATOM 2031 O O . PRO A 1 257 ? -21.648 -12.154 -2.923 1.00 96.50 257 PRO A O 1
ATOM 2034 N N . GLU A 1 258 ? -20.193 -11.814 -4.596 1.00 95.69 258 GLU A N 1
ATOM 2035 C CA . GLU A 1 258 ? -18.991 -12.026 -3.783 1.00 95.69 258 GLU A CA 1
ATOM 2036 C C . GLU A 1 258 ? -18.771 -10.863 -2.810 1.00 95.69 258 GLU A C 1
ATOM 2038 O O . GLU A 1 258 ? -18.428 -11.082 -1.648 1.00 95.69 258 GLU A O 1
ATOM 2043 N N . PHE A 1 259 ? -19.042 -9.628 -3.242 1.00 96.38 259 PHE A N 1
ATOM 2044 C CA . PHE A 1 259 ? -18.964 -8.450 -2.381 1.00 96.38 259 PHE A CA 1
ATOM 2045 C C . PHE A 1 259 ? -19.992 -8.486 -1.236 1.00 96.38 259 PHE A C 1
ATOM 2047 O O . PHE A 1 259 ? -19.680 -8.111 -0.099 1.00 96.38 259 PHE A O 1
ATOM 2054 N N . VAL A 1 260 ? -21.200 -8.997 -1.493 1.00 96.75 260 VAL A N 1
ATOM 2055 C CA . VAL A 1 260 ? -22.210 -9.231 -0.449 1.00 96.75 260 VAL A CA 1
ATOM 2056 C C . VAL A 1 260 ? -21.714 -10.259 0.571 1.00 96.75 260 VAL A C 1
ATOM 2058 O O . VAL A 1 260 ? -21.833 -10.019 1.774 1.00 96.75 260 VAL A O 1
ATOM 2061 N N . ILE A 1 261 ? -21.106 -11.363 0.121 1.00 95.81 261 ILE A N 1
ATOM 2062 C CA . ILE A 1 261 ? -20.516 -12.373 1.016 1.00 95.81 261 ILE A CA 1
ATOM 2063 C C . ILE A 1 261 ? -19.403 -11.750 1.867 1.00 95.81 261 ILE A C 1
ATOM 2065 O O . ILE A 1 261 ? -19.414 -11.893 3.090 1.00 95.81 261 ILE A O 1
ATOM 2069 N N . TRP A 1 262 ? -18.489 -10.998 1.248 1.00 96.62 262 TRP A N 1
ATOM 2070 C CA . TRP A 1 262 ? -17.422 -10.292 1.960 1.00 96.62 262 TRP A CA 1
ATOM 2071 C C . TRP A 1 262 ? -17.980 -9.337 3.027 1.00 96.62 262 TRP A C 1
ATOM 2073 O O . TRP A 1 262 ? -17.505 -9.319 4.161 1.00 96.62 262 TRP A O 1
ATOM 2083 N N . THR A 1 263 ? -19.044 -8.598 2.707 1.00 96.56 263 THR A N 1
ATOM 2084 C CA . THR A 1 263 ? -19.695 -7.663 3.639 1.00 96.56 263 THR A CA 1
ATOM 2085 C C . THR A 1 263 ? -20.331 -8.375 4.839 1.00 96.56 263 THR A C 1
ATOM 2087 O O . THR A 1 263 ? -20.386 -7.809 5.930 1.00 96.56 263 THR A O 1
ATOM 2090 N N . GLN A 1 264 ? -20.812 -9.606 4.658 1.00 95.94 264 GLN A N 1
ATOM 2091 C CA . GLN A 1 264 ? -21.449 -10.397 5.716 1.00 95.94 264 GLN A CA 1
ATOM 2092 C C . GLN A 1 264 ? -20.455 -11.194 6.570 1.00 95.94 264 GLN A C 1
ATOM 2094 O O . GLN A 1 264 ? -20.761 -11.488 7.723 1.00 95.94 264 GLN A O 1
ATOM 2099 N N . GLN A 1 265 ? -19.297 -11.561 6.015 1.00 95.00 265 GLN A N 1
ATOM 2100 C CA . GLN A 1 265 ? -18.330 -12.448 6.669 1.00 95.00 265 GLN A CA 1
ATOM 2101 C C . GLN A 1 265 ? -17.051 -11.708 7.077 1.00 95.00 265 GLN A C 1
ATOM 2103 O O . GLN A 1 265 ? -16.696 -11.631 8.248 1.00 95.00 265 GLN A O 1
ATOM 2108 N N . GLU A 1 266 ? -16.372 -11.078 6.127 1.00 96.50 266 GLU A N 1
ATOM 2109 C CA . GLU A 1 266 ? -15.040 -10.512 6.354 1.00 96.50 266 GLU A CA 1
ATOM 2110 C C . GLU A 1 266 ? -15.091 -9.109 6.972 1.00 96.50 266 GLU A C 1
ATOM 2112 O O . GLU A 1 266 ? -14.295 -8.775 7.850 1.00 96.50 266 GLU A O 1
ATOM 2117 N N . LEU A 1 267 ? -16.053 -8.271 6.568 1.00 97.31 267 LEU A N 1
ATOM 2118 C CA . LEU A 1 267 ? -16.174 -6.915 7.111 1.00 97.31 267 LEU A CA 1
ATOM 2119 C C . LEU A 1 267 ? -16.431 -6.903 8.634 1.00 97.31 267 LEU A C 1
ATOM 2121 O O . LEU A 1 267 ? -15.803 -6.093 9.325 1.00 97.31 267 LEU A O 1
ATOM 2125 N N . PRO A 1 268 ? -17.300 -7.764 9.205 1.00 98.19 268 PRO A N 1
ATOM 2126 C CA . PRO A 1 268 ? -17.411 -7.903 10.652 1.00 98.19 268 PRO A CA 1
ATOM 2127 C C . PRO A 1 268 ? -16.087 -8.292 11.314 1.00 98.19 268 PRO A C 1
ATOM 2129 O O . PRO A 1 268 ? -15.724 -7.686 12.318 1.00 98.19 268 PRO A O 1
ATOM 2132 N N . VAL A 1 269 ? -15.321 -9.224 10.737 1.00 97.62 269 VAL A N 1
ATOM 2133 C CA . VAL A 1 269 ? -13.995 -9.602 11.260 1.00 97.62 269 VAL A CA 1
ATOM 2134 C C . VAL A 1 269 ? -13.052 -8.398 11.285 1.00 97.62 269 VAL A C 1
ATOM 2136 O O . VAL A 1 269 ? -12.413 -8.145 12.303 1.00 97.62 269 VAL A O 1
ATOM 2139 N N . LEU A 1 270 ? -13.029 -7.586 10.227 1.00 97.50 270 LEU A N 1
ATOM 2140 C CA . LEU A 1 270 ? -12.191 -6.388 10.175 1.00 97.50 270 LEU A CA 1
ATOM 2141 C C . LEU A 1 270 ? -12.610 -5.332 11.217 1.00 97.50 270 LEU A C 1
ATOM 2143 O O . LEU A 1 270 ? -11.762 -4.722 11.873 1.00 97.50 270 LEU A O 1
ATOM 2147 N N . LYS A 1 271 ? -13.920 -5.147 11.427 1.00 98.12 271 LYS A N 1
ATOM 2148 C CA . LYS A 1 271 ? -14.455 -4.276 12.491 1.00 98.12 271 LYS A CA 1
ATOM 2149 C C . LYS A 1 271 ? -14.115 -4.795 13.887 1.00 98.12 271 LYS A C 1
ATOM 2151 O O . LYS A 1 271 ? -13.830 -3.994 14.776 1.00 98.12 271 LYS A O 1
ATOM 2156 N N . TRP A 1 272 ? -14.110 -6.114 14.076 1.00 98.19 272 TRP A N 1
ATOM 2157 C CA . TRP A 1 272 ? -13.656 -6.733 15.316 1.00 98.19 272 TRP A CA 1
ATOM 2158 C C . TRP A 1 272 ? -12.174 -6.440 15.568 1.00 98.19 272 TRP A C 1
ATOM 2160 O O . TRP A 1 272 ? -11.830 -5.963 16.646 1.00 98.19 272 TRP A O 1
ATOM 2170 N N . SER A 1 273 ? -11.310 -6.621 14.563 1.00 97.62 273 SER A N 1
ATOM 2171 C CA . SER A 1 273 ? -9.880 -6.302 14.670 1.00 97.62 273 SER A CA 1
ATOM 2172 C C . SER A 1 273 ? -9.626 -4.830 15.004 1.00 97.62 273 SER A C 1
ATOM 2174 O O . SER A 1 273 ? -8.777 -4.536 15.845 1.00 97.62 273 SER A O 1
ATOM 2176 N N . ARG A 1 274 ? -10.401 -3.901 14.425 1.00 97.88 274 ARG A N 1
ATOM 2177 C CA . ARG A 1 274 ? -10.382 -2.484 14.827 1.00 97.88 274 ARG A CA 1
ATOM 2178 C C . ARG A 1 274 ? -10.686 -2.325 16.314 1.00 97.88 274 ARG A C 1
ATOM 2180 O O . ARG A 1 274 ? -9.941 -1.646 17.017 1.00 97.88 274 ARG A O 1
ATOM 2187 N N . ALA A 1 275 ? -11.772 -2.927 16.797 1.00 97.62 275 ALA A N 1
ATOM 2188 C CA . ALA A 1 275 ? -12.167 -2.809 18.196 1.00 97.62 275 ALA A CA 1
ATOM 2189 C C . ALA A 1 275 ? -11.114 -3.425 19.136 1.00 97.62 275 ALA A C 1
ATOM 2191 O O . ALA A 1 275 ? -10.750 -2.809 20.132 1.00 97.62 275 ALA A O 1
ATOM 2192 N N . GLU A 1 276 ? -10.545 -4.586 18.801 1.00 96.88 276 GLU A N 1
ATOM 2193 C CA . GLU A 1 276 ? -9.440 -5.195 19.559 1.00 96.88 276 GLU A CA 1
ATOM 2194 C C . GLU A 1 276 ? -8.199 -4.309 19.606 1.00 96.88 276 GLU A C 1
ATOM 2196 O O . GLU A 1 276 ? -7.578 -4.160 20.660 1.00 96.88 276 GLU A O 1
ATOM 2201 N N . TYR A 1 277 ? -7.840 -3.703 18.478 1.00 96.69 277 TYR A N 1
ATOM 2202 C CA . TYR A 1 277 ? -6.706 -2.797 18.417 1.00 96.69 277 TYR A CA 1
ATOM 2203 C C . TYR A 1 277 ? -6.937 -1.562 19.295 1.00 96.69 277 TYR A C 1
ATOM 2205 O O . TYR A 1 277 ? -6.075 -1.201 20.097 1.00 96.69 277 TYR A O 1
ATOM 2213 N N . LEU A 1 278 ? -8.112 -0.932 19.195 1.00 96.25 278 LEU A N 1
ATOM 2214 C CA . LEU A 1 278 ? -8.460 0.253 19.984 1.00 96.25 278 LEU A CA 1
ATOM 2215 C C . LEU A 1 278 ? -8.632 -0.052 21.473 1.00 96.25 278 LEU A C 1
ATOM 2217 O O . LEU A 1 278 ? -8.361 0.814 22.298 1.00 96.25 278 LEU A O 1
ATOM 2221 N N . LEU A 1 279 ? -9.017 -1.275 21.834 1.00 95.50 279 LEU A N 1
ATOM 2222 C CA . LEU A 1 279 ? -9.036 -1.713 23.227 1.00 95.50 279 LEU A CA 1
ATOM 2223 C C . LEU A 1 279 ? -7.625 -1.719 23.833 1.00 95.50 279 LEU A C 1
ATOM 2225 O O . LEU A 1 279 ? -7.457 -1.376 25.000 1.00 95.50 279 LEU A O 1
ATOM 2229 N N . ARG A 1 280 ? -6.617 -2.109 23.043 1.00 93.62 280 ARG A N 1
ATOM 2230 C CA . ARG A 1 280 ? -5.220 -2.228 23.489 1.00 93.62 280 ARG A CA 1
ATOM 2231 C C . ARG A 1 280 ? -4.441 -0.919 23.413 1.00 93.62 280 ARG A C 1
ATOM 2233 O O . ARG A 1 280 ? -3.590 -0.675 24.260 1.00 93.62 280 ARG A O 1
ATOM 2240 N N . PHE A 1 281 ? -4.681 -0.125 22.374 1.00 94.75 281 PHE A N 1
ATOM 2241 C CA . PHE A 1 281 ? -3.838 1.023 22.026 1.00 94.75 281 PHE A CA 1
ATOM 2242 C C . PHE A 1 281 ? -4.610 2.335 21.885 1.00 94.75 281 PHE A C 1
ATOM 2244 O O . PHE A 1 281 ? -3.994 3.389 21.756 1.00 94.75 281 PHE A O 1
ATOM 2251 N N . GLY A 1 282 ? -5.941 2.283 21.851 1.00 92.75 282 GLY A N 1
ATOM 2252 C CA . GLY A 1 282 ? -6.774 3.467 21.702 1.00 92.75 282 GLY A CA 1
ATOM 2253 C C . GLY A 1 282 ? -6.892 4.261 23.007 1.00 92.75 282 GLY A C 1
ATOM 2254 O O . GLY A 1 282 ? -6.711 3.717 24.097 1.00 92.75 282 GLY A O 1
ATOM 2255 N N . PRO A 1 283 ? -7.265 5.548 22.922 1.00 90.38 283 PRO A N 1
ATOM 2256 C CA . PRO A 1 283 ? -7.369 6.423 24.090 1.00 90.38 283 PRO A CA 1
ATOM 2257 C C . PRO A 1 283 ? -8.578 6.099 24.981 1.00 90.38 283 PRO A C 1
ATOM 2259 O O . PRO A 1 283 ? -8.634 6.533 26.128 1.00 90.38 283 PRO A O 1
ATOM 2262 N N . THR A 1 284 ? -9.578 5.377 24.456 1.00 91.06 284 THR A N 1
ATOM 2263 C CA . THR A 1 284 ? -10.850 5.110 25.149 1.00 91.06 284 THR A CA 1
ATOM 2264 C C . THR A 1 284 ? -11.242 3.624 25.083 1.00 91.06 284 THR A C 1
ATOM 2266 O O . THR A 1 284 ? -12.115 3.242 24.301 1.00 91.06 284 THR A O 1
ATOM 2269 N N . PRO A 1 285 ? -10.652 2.763 25.938 1.00 90.56 285 PRO A N 1
ATOM 2270 C CA . PRO A 1 285 ? -10.938 1.322 25.979 1.00 90.56 285 PRO A CA 1
ATOM 2271 C C . PRO A 1 285 ? -12.429 0.971 26.122 1.00 90.56 285 PRO A C 1
ATOM 2273 O O . PRO A 1 285 ? -12.911 0.009 25.530 1.00 90.56 285 PRO A O 1
ATOM 2276 N N . VAL A 1 286 ? -13.194 1.785 26.859 1.00 92.00 286 VAL A N 1
ATOM 2277 C CA . VAL A 1 286 ? -14.644 1.593 27.049 1.00 92.00 286 VAL A CA 1
ATOM 2278 C C . VAL A 1 286 ? -15.416 1.713 25.730 1.00 92.00 286 VAL A C 1
ATOM 2280 O O . VAL A 1 286 ? -16.337 0.931 25.490 1.00 92.00 286 VAL A O 1
ATOM 2283 N N . ASN A 1 287 ? -15.026 2.639 24.848 1.00 93.44 287 ASN A N 1
ATOM 2284 C CA . ASN A 1 287 ? -15.652 2.776 23.531 1.00 93.44 287 ASN A CA 1
ATOM 2285 C C . ASN A 1 287 ? -15.354 1.550 22.660 1.00 93.44 287 ASN A C 1
ATOM 2287 O O . ASN A 1 287 ? -16.249 1.042 21.994 1.00 93.44 287 ASN A O 1
ATOM 2291 N N . ALA A 1 288 ? -14.136 1.011 22.735 1.00 94.94 288 ALA A N 1
ATOM 2292 C CA . ALA A 1 288 ? -13.780 -0.217 22.033 1.00 94.94 288 ALA A CA 1
ATOM 2293 C C . ALA A 1 288 ? -14.583 -1.437 22.532 1.00 94.94 288 ALA A C 1
ATOM 2295 O O . ALA A 1 288 ? -15.072 -2.221 21.721 1.00 94.94 288 ALA A O 1
ATOM 2296 N N . LEU A 1 289 ? -14.795 -1.576 23.848 1.00 95.31 289 LEU A N 1
ATOM 2297 C CA . LEU A 1 289 ? -15.666 -2.624 24.409 1.00 95.31 289 LEU A CA 1
ATOM 2298 C C . LEU A 1 289 ? -17.123 -2.473 23.957 1.00 95.31 289 LEU A C 1
ATOM 2300 O O . LEU A 1 289 ? -17.802 -3.470 23.700 1.00 95.31 289 LEU A O 1
ATOM 2304 N N . LYS A 1 290 ? -17.611 -1.234 23.852 1.00 95.88 290 LYS A N 1
ATOM 2305 C CA . LYS A 1 290 ? -18.937 -0.950 23.301 1.00 95.88 290 LYS A CA 1
ATOM 2306 C C . LYS A 1 290 ? -19.029 -1.384 21.835 1.00 95.88 290 LYS A C 1
ATOM 2308 O O . LYS A 1 290 ? -19.978 -2.084 21.491 1.00 95.88 290 LYS A O 1
ATOM 2313 N N . ASP A 1 291 ? -18.039 -1.041 21.011 1.00 96.38 291 ASP A N 1
ATOM 2314 C CA . ASP A 1 291 ? -17.978 -1.445 19.600 1.00 96.38 291 ASP A CA 1
ATOM 2315 C C . ASP A 1 291 ? -17.972 -2.979 19.452 1.00 96.38 291 ASP A C 1
ATOM 2317 O O . ASP A 1 291 ? -18.708 -3.525 18.628 1.00 96.38 291 ASP A O 1
ATOM 2321 N N . MET A 1 292 ? -17.209 -3.691 20.293 1.00 97.69 292 MET A N 1
ATOM 2322 C CA . MET A 1 292 ? -17.215 -5.161 20.350 1.00 97.69 292 MET A CA 1
ATOM 2323 C C . MET A 1 292 ? -18.610 -5.723 20.648 1.00 97.69 292 MET A C 1
ATOM 2325 O O . MET A 1 292 ? -19.085 -6.626 19.955 1.00 97.69 292 MET A O 1
ATOM 2329 N N . LEU A 1 293 ? -19.283 -5.184 21.669 1.00 96.69 293 LEU A N 1
ATOM 2330 C CA . LEU A 1 293 ? -20.623 -5.620 22.057 1.00 96.69 293 LEU A CA 1
ATOM 2331 C C . LEU A 1 293 ? -21.642 -5.386 20.939 1.00 96.69 293 LEU A C 1
ATOM 2333 O O . LEU A 1 293 ? -22.466 -6.259 20.653 1.00 96.69 293 LEU A O 1
ATOM 2337 N N . ASP A 1 294 ? -21.599 -4.204 20.329 1.00 97.69 294 ASP A N 1
ATOM 2338 C CA . ASP A 1 294 ? -22.518 -3.813 19.266 1.00 97.69 294 ASP A CA 1
ATOM 2339 C C . ASP A 1 294 ? -22.294 -4.688 18.013 1.00 97.69 294 ASP A C 1
ATOM 2341 O O . ASP A 1 294 ? -23.267 -5.105 17.378 1.00 97.69 294 ASP A O 1
ATOM 2345 N N . LEU A 1 295 ? -21.051 -5.099 17.721 1.00 97.31 295 LEU A N 1
ATOM 2346 C CA . LEU A 1 295 ? -20.755 -6.037 16.634 1.00 97.31 295 LEU A CA 1
ATOM 2347 C C . LEU A 1 295 ? -21.337 -7.438 16.876 1.00 97.31 295 LEU A C 1
ATOM 2349 O O . LEU A 1 295 ? -21.939 -8.009 15.963 1.00 97.31 295 LEU A O 1
ATOM 2353 N N . ILE A 1 296 ? -21.194 -7.982 18.088 1.00 97.31 296 ILE A N 1
ATOM 2354 C CA . ILE A 1 296 ? -21.748 -9.297 18.453 1.00 97.31 296 ILE A CA 1
ATOM 2355 C C . ILE A 1 296 ? -23.276 -9.280 18.338 1.00 97.31 296 ILE A C 1
ATOM 2357 O O . ILE A 1 296 ? -23.865 -10.194 17.763 1.00 97.31 296 ILE A O 1
ATOM 2361 N N . LYS A 1 297 ? -23.922 -8.219 18.841 1.00 97.31 297 LYS A N 1
ATOM 2362 C CA . LYS A 1 297 ? -25.382 -8.049 18.756 1.00 97.31 297 LYS A CA 1
ATOM 2363 C C . LYS A 1 297 ? -25.878 -7.967 17.317 1.00 97.31 297 LYS A C 1
ATOM 2365 O O . LYS A 1 297 ? -26.938 -8.505 17.017 1.00 97.31 297 LYS A O 1
ATOM 2370 N N . ALA A 1 298 ? -25.132 -7.290 16.446 1.00 97.38 298 ALA A N 1
ATOM 2371 C CA . ALA A 1 298 ? -25.488 -7.152 15.039 1.00 97.38 298 ALA A CA 1
ATOM 2372 C C . ALA A 1 298 ? -25.253 -8.440 14.230 1.00 97.38 298 ALA A C 1
ATOM 2374 O O . ALA A 1 298 ? -25.886 -8.624 13.194 1.00 97.38 298 ALA A O 1
ATOM 2375 N N . ASN A 1 299 ? -24.371 -9.335 14.692 1.00 97.12 299 ASN A N 1
ATOM 2376 C CA . ASN A 1 299 ? -23.935 -10.515 13.940 1.00 97.12 299 ASN A CA 1
ATOM 2377 C C . ASN A 1 299 ? -23.985 -11.818 14.773 1.00 97.12 299 ASN A C 1
ATOM 2379 O O . ASN A 1 299 ? -22.984 -12.535 14.846 1.00 97.12 299 ASN A O 1
ATOM 2383 N N . PRO A 1 300 ? -25.130 -12.180 15.388 1.00 95.50 300 PRO A N 1
ATOM 2384 C CA . PRO A 1 300 ? -25.203 -13.319 16.309 1.00 95.50 300 PRO A CA 1
ATOM 2385 C C . PRO A 1 300 ? -24.965 -14.680 15.633 1.00 95.50 300 PRO A C 1
ATOM 2387 O O . PRO A 1 300 ? -24.529 -15.619 16.290 1.00 95.50 300 PRO A O 1
ATOM 2390 N N . GLY A 1 301 ? -25.244 -14.794 14.330 1.00 95.50 301 GLY A N 1
ATOM 2391 C CA . GLY A 1 301 ? -25.025 -16.012 13.540 1.00 95.50 301 GLY A CA 1
ATOM 2392 C C . GLY A 1 301 ? -23.658 -16.094 12.857 1.00 95.50 301 GLY A C 1
ATOM 2393 O O . GLY A 1 301 ? -23.424 -17.030 12.095 1.00 95.50 301 GLY A O 1
ATOM 2394 N N . HIS A 1 302 ? -22.768 -15.120 13.069 1.00 97.38 302 HIS A N 1
ATOM 2395 C CA . HIS A 1 302 ? -21.467 -15.109 12.408 1.00 97.38 302 HIS A CA 1
ATOM 2396 C C . HIS A 1 302 ? -20.563 -16.239 12.941 1.00 97.38 302 HIS A C 1
ATOM 2398 O O . HIS A 1 302 ? -20.512 -16.432 14.160 1.00 97.38 302 HIS A O 1
ATOM 2404 N N . PRO A 1 303 ? -19.789 -16.949 12.092 1.00 96.56 303 PRO A N 1
ATOM 2405 C CA . PRO A 1 303 ? -18.929 -18.054 12.533 1.00 96.56 303 PRO A CA 1
ATOM 2406 C C . PRO A 1 303 ? -17.943 -17.686 13.652 1.00 96.56 303 PRO A C 1
ATOM 2408 O O . PRO A 1 303 ? -17.639 -18.508 14.512 1.00 96.56 303 PRO A O 1
ATOM 2411 N N . SER A 1 304 ? -17.466 -16.440 13.672 1.00 97.19 304 SER A N 1
ATOM 2412 C CA . SER A 1 304 ? -16.541 -15.936 14.698 1.00 97.19 304 SER A CA 1
ATOM 2413 C C . SER A 1 304 ? -17.224 -15.422 15.973 1.00 97.19 304 SER A C 1
ATOM 2415 O O . SER A 1 304 ? -16.528 -15.159 16.951 1.00 97.19 304 SER A O 1
ATOM 2417 N N . ALA A 1 305 ? -18.557 -15.293 16.007 1.00 96.00 305 ALA A N 1
ATOM 2418 C CA . ALA A 1 305 ? -19.277 -14.721 17.150 1.00 96.00 305 ALA A CA 1
ATOM 2419 C C . ALA A 1 305 ? -19.032 -15.452 18.488 1.00 96.00 305 ALA A C 1
ATOM 2421 O O . ALA A 1 305 ? -18.857 -14.766 19.500 1.00 96.00 305 ALA A O 1
ATOM 2422 N N . PRO A 1 306 ? -18.938 -16.800 18.544 1.00 96.75 306 PRO A N 1
ATOM 2423 C CA . PRO A 1 306 ? -18.584 -17.497 19.781 1.00 96.75 306 PRO A CA 1
ATOM 2424 C C . PRO A 1 306 ? -17.202 -17.104 20.318 1.00 96.75 306 PRO A C 1
ATOM 2426 O O . PRO A 1 306 ? -17.045 -16.910 21.522 1.00 96.75 306 PRO A O 1
ATOM 2429 N N . ASN A 1 307 ? -16.216 -16.938 19.430 1.00 97.00 307 ASN A N 1
ATOM 2430 C CA . ASN A 1 307 ? -14.871 -16.511 19.812 1.00 97.00 307 ASN A CA 1
ATOM 2431 C C . ASN A 1 307 ? -14.862 -15.051 20.283 1.00 97.00 307 ASN A C 1
ATOM 2433 O O . ASN A 1 307 ? -14.268 -14.738 21.308 1.00 97.00 307 ASN A O 1
ATOM 2437 N N . TRP A 1 308 ? -15.581 -14.167 19.587 1.00 97.62 308 TRP A N 1
ATOM 2438 C CA . TRP A 1 308 ? -15.731 -12.763 19.982 1.00 97.62 308 TRP A CA 1
ATOM 2439 C C . TRP A 1 308 ? -16.333 -12.608 21.382 1.00 97.62 308 TRP A C 1
ATOM 2441 O O . TRP A 1 308 ? -15.825 -11.839 22.198 1.00 97.62 308 TRP A O 1
ATOM 2451 N N . LEU A 1 309 ? -17.381 -13.380 21.690 1.00 95.94 309 LEU A N 1
ATOM 2452 C CA . LEU A 1 309 ? -17.986 -13.419 23.024 1.00 95.94 309 LEU A CA 1
ATOM 2453 C C . LEU A 1 309 ? -16.982 -13.836 24.101 1.00 95.94 309 LEU A C 1
ATOM 2455 O O . LEU A 1 309 ? -16.967 -13.247 25.182 1.00 95.94 309 LEU A O 1
ATOM 2459 N N . GLU A 1 310 ? -16.152 -14.839 23.821 1.00 96.00 310 GLU A N 1
ATOM 2460 C CA . GLU A 1 310 ? -15.143 -15.306 24.768 1.00 96.00 310 GLU A CA 1
ATOM 2461 C C . GLU A 1 310 ? -14.039 -14.264 24.984 1.00 96.00 310 GLU A C 1
ATOM 2463 O O . GLU A 1 310 ? -13.759 -13.901 26.128 1.00 96.00 310 GLU A O 1
ATOM 2468 N N . THR A 1 311 ? -13.493 -13.691 23.909 1.00 94.44 311 THR A N 1
ATOM 2469 C CA . THR A 1 311 ? -12.507 -12.604 23.991 1.00 94.44 311 THR A CA 1
ATOM 2470 C C . THR A 1 311 ? -13.046 -11.409 24.782 1.00 94.44 311 THR A C 1
ATOM 2472 O O . THR A 1 311 ? -12.348 -10.871 25.643 1.00 94.44 311 THR A O 1
ATOM 2475 N N . MET A 1 312 ? -14.304 -11.010 24.558 1.00 93.50 312 MET A N 1
ATOM 2476 C CA . MET A 1 312 ? -14.918 -9.900 25.292 1.00 93.50 312 MET A CA 1
ATOM 2477 C C . MET A 1 312 ? -15.065 -10.213 26.789 1.00 93.50 312 MET A C 1
ATOM 2479 O O . MET A 1 312 ? -14.774 -9.361 27.628 1.00 93.50 312 MET A O 1
ATOM 2483 N N . ARG A 1 313 ? -15.478 -11.438 27.151 1.00 93.44 313 ARG A N 1
ATOM 2484 C CA . ARG A 1 313 ? -15.563 -11.861 28.561 1.00 93.44 313 ARG A CA 1
ATOM 2485 C C . ARG A 1 313 ? -14.205 -11.806 29.250 1.00 93.44 313 ARG A C 1
ATOM 2487 O O . ARG A 1 313 ? -14.133 -11.385 30.402 1.00 93.44 313 ARG A O 1
ATOM 2494 N N . GLN A 1 314 ? -13.148 -12.234 28.565 1.00 92.56 314 GLN A N 1
ATOM 2495 C CA . GLN A 1 314 ? -11.786 -12.175 29.095 1.00 92.56 314 GLN A CA 1
ATOM 2496 C C . GLN A 1 314 ? -11.340 -10.727 29.305 1.00 92.56 314 GLN A C 1
ATOM 2498 O O . GLN A 1 314 ? -10.870 -10.397 30.390 1.00 92.56 314 GLN A O 1
ATOM 2503 N N . ALA A 1 315 ? -11.580 -9.848 28.329 1.00 89.69 315 ALA A N 1
ATOM 2504 C CA . ALA A 1 315 ? -11.249 -8.429 28.437 1.00 89.69 315 ALA A CA 1
ATOM 2505 C C . ALA A 1 315 ? -11.917 -7.748 29.647 1.00 89.69 315 ALA A C 1
ATOM 2507 O O . ALA A 1 315 ? -11.259 -7.000 30.369 1.00 89.69 315 ALA A O 1
ATOM 2508 N N . VAL A 1 316 ? -13.197 -8.041 29.909 1.00 89.19 316 VAL A N 1
ATOM 2509 C CA . VAL A 1 316 ? -13.922 -7.490 31.069 1.00 89.19 316 VAL A CA 1
ATOM 2510 C C . VAL A 1 316 ? -13.346 -8.013 32.390 1.00 89.19 316 VAL A C 1
ATOM 2512 O O . VAL A 1 316 ? -13.050 -7.218 33.278 1.00 89.19 316 VAL A O 1
ATOM 2515 N N . LYS A 1 317 ? -13.103 -9.327 32.506 1.00 88.75 317 LYS A N 1
ATOM 2516 C CA . LYS A 1 317 ? -12.516 -9.938 33.718 1.00 88.75 317 LYS A CA 1
ATOM 2517 C C . LYS A 1 317 ? -11.118 -9.402 34.038 1.00 88.75 317 LYS A C 1
ATOM 2519 O O . LYS A 1 317 ? -10.782 -9.193 35.202 1.00 88.75 317 LYS A O 1
ATOM 2524 N N . SER A 1 318 ? -10.291 -9.180 33.018 1.00 80.44 318 SER A N 1
ATOM 2525 C CA . SER A 1 318 ? -8.960 -8.584 33.192 1.00 80.44 318 SER A CA 1
ATOM 2526 C C . SER A 1 318 ? -9.026 -7.127 33.668 1.00 80.44 318 SER A C 1
ATOM 2528 O O . SER A 1 318 ? -8.153 -6.689 34.416 1.00 80.44 318 SER A O 1
ATOM 2530 N N . GLY A 1 319 ? -10.072 -6.385 33.289 1.00 72.56 319 GLY A N 1
ATOM 2531 C CA . GLY A 1 319 ? -10.324 -5.033 33.796 1.00 72.56 319 GLY A CA 1
ATOM 2532 C C . GLY A 1 319 ? -10.697 -5.005 35.283 1.00 72.56 319 GLY A C 1
ATOM 2533 O O . GLY A 1 319 ? -10.208 -4.151 36.019 1.00 72.56 319 GLY A O 1
ATOM 2534 N N . GLU A 1 320 ? -11.491 -5.977 35.745 1.00 67.00 320 GLU A N 1
ATOM 2535 C CA . GLU A 1 320 ? -11.879 -6.117 37.162 1.00 67.00 320 GLU A CA 1
ATOM 2536 C C . GLU A 1 320 ? -10.697 -6.447 38.082 1.00 67.00 320 GLU A C 1
ATOM 2538 O O . GLU A 1 320 ? -10.712 -6.090 39.252 1.00 67.00 320 GLU A O 1
ATOM 2543 N N . SER A 1 321 ? -9.669 -7.124 37.565 1.00 59.06 321 SER A N 1
ATOM 2544 C CA . SER A 1 321 ? -8.490 -7.546 38.339 1.00 59.06 321 SER A CA 1
ATOM 2545 C C . SER A 1 321 ? -7.345 -6.525 38.343 1.00 59.06 321 SER A C 1
ATOM 2547 O O . SER A 1 321 ? -6.366 -6.713 39.062 1.00 59.06 321 SER A O 1
ATOM 2549 N N . SER A 1 322 ? -7.469 -5.450 37.559 1.00 54.53 322 SER A N 1
ATOM 2550 C CA . SER A 1 322 ? -6.482 -4.362 37.458 1.00 54.53 322 SER A CA 1
ATOM 2551 C C . SER A 1 322 ? -6.944 -3.060 38.136 1.00 54.53 322 SER A C 1
ATOM 2553 O O . SER A 1 322 ? -6.230 -2.060 38.062 1.00 54.53 322 SER A O 1
ATOM 2555 N N . SER A 1 323 ? -8.135 -3.071 38.750 1.00 46.47 323 SER A N 1
ATOM 2556 C CA . SER A 1 323 ? -8.741 -1.966 39.513 1.00 46.47 323 SER A CA 1
ATOM 2557 C C . SER A 1 323 ? -8.681 -2.261 41.009 1.00 46.47 323 SER A C 1
ATOM 2559 O O . SER A 1 323 ? -8.502 -1.298 41.784 1.00 46.47 323 SER A O 1
#

Radius of gyration: 28.12 Å; chains: 1; bounding box: 82×54×76 Å

Secondary structure (DSSP, 8-state):
--PPPP--------------------PPPPPPP-----HHHHHHHHHHHHHHHHHHHHHS-S-HHHHHHHHHHHTTSHHHHHHHHHHHHHIIIIITS---HHHHHHHHHHHHHHHHGGG-HHHHHHH--HHHHHHHHHHHHHHHHHHHHS-GGGGGGGHHHHHHHHHHHHHTGGGS-HHHHHHHTS-GGGSHHHHHHT-GGGS--TT--S-TT-HHHHIIIIIHHHHHHH-GGGHHHHHHHHHHHHHHHHHHHS-HHHHHHHHHHHHHHHHHHHHHHHHHHSS-HHHHHHHHHHHHHH-TT-TTHHHHHHHHHHHHHHHHT--

Sequence (323 aa):
MKLFPTLLLFLSPFATTVMAQGQRQEVPPAPLPAVPLTPQQIEVITKQLAELDKQVQEMRGSTLATVLAKLRTAAASDAAALSFYLDCEKLVNVERKDLDKTEERQRKEQMERMAERRTDRNANDQDGDIGLATRLHLQYLLLTLEAHETAPADKEKLLPKLQAYIQDVLANAEKLKGRAAGMLARDVGGSPVVDAYQIQRFIGGPDWTTRPLDFGQMWDRFILPNYREQKPEELAAQWDARINAEGTMRKAQMPEPEFVIWTQQELPVLKWSRAEYLLRFGPTPVNALKDMLDLIKANPGHPSAPNWLETMRQAVKSGESSS